Protein AF-A0A7M2X1B2-F1 (afdb_monomer_lite)

Organism: NCBI:txid2807512

Secondary structure (DSSP, 8-state):
---------------------------PPPPTTSPPPPPPPHHHHHHHHHHHHHHHHHHHHHHHHHHTS-HHHHHHHHHHHHHHHHHHHHHHT-S---HHHHHHHHHHHHHHHHHHHS-TTS--HHHHHHHHHHHHHHHHHHHHHH-TT-HHHHHHHHHHHHHHTTGGG--THHHHHHHHHHHHHHHHHHHHHHHHHHHHHHHHHTT-----------------------S----------PPPPPPPPPPPPPPP-PPPPPPPPPPPPPPPPPPPPPPPPPPPPP-PPPPP-

pLDDT: mean 81.83, std 17.58, range [42.19, 98.62]

Foldseek 3Di:
DDDDDDPDDDDDDPDDPPPPPPDPDPPDPPDPPPPDPDADDLVRLLVLLVVLLVLLVVLLVLLVVLLPDDPVCNLVSLLVNLVSLLVNLVSLCGPDHDPLLVVLSVLSVVLSVCSVPPDPPDDSLVSLLSNLVSLLSNLVVSCLPPVPPDPQLVVLSVQLVVLSVCSVVDDDPVNSNSSSSNSNSSSSNSNVSSVVSNVQSVCVVVVNDRPPPPSVPPVPVPPPDPPPPPPPDPPPPPPPDPPPDPDPDPDPDPDPDDDDDDDDDDPPDDDDDDDDDDDDDDDDDDDDDDDDD

Structure (mmCIF, N/CA/C/O backbone):
data_AF-A0A7M2X1B2-F1
#
_entry.id   AF-A0A7M2X1B2-F1
#
loop_
_atom_site.group_PDB
_atom_site.id
_atom_site.type_symbol
_atom_site.label_atom_id
_atom_site.label_alt_id
_atom_site.label_comp_id
_atom_site.label_asym_id
_atom_site.label_entity_id
_atom_site.label_seq_id
_atom_site.pdbx_PDB_ins_code
_atom_site.Cartn_x
_atom_site.Cartn_y
_atom_site.Cartn_z
_atom_site.occupancy
_atom_site.B_iso_or_equiv
_atom_site.auth_seq_id
_atom_site.auth_comp_id
_atom_site.auth_asym_id
_atom_site.auth_atom_id
_atom_site.pdbx_PDB_model_num
ATOM 1 N N . MET A 1 1 ? -54.869 6.471 2.195 1.00 42.69 1 MET A N 1
ATOM 2 C CA . MET A 1 1 ? -55.218 5.079 1.826 1.00 42.69 1 MET A CA 1
ATOM 3 C C . MET A 1 1 ? -54.113 4.488 0.958 1.00 42.69 1 MET A C 1
ATOM 5 O O . MET A 1 1 ? -53.841 5.063 -0.084 1.00 42.69 1 MET A O 1
ATOM 9 N N . LYS A 1 2 ? -53.527 3.372 1.424 1.00 42.19 2 LYS A N 1
ATOM 10 C CA . LYS A 1 2 ? -52.640 2.366 0.781 1.00 42.19 2 LYS A CA 1
ATOM 11 C C . LYS A 1 2 ? -51.413 2.094 1.659 1.00 42.19 2 LYS A C 1
ATOM 13 O O . LYS A 1 2 ? -50.336 2.637 1.452 1.00 42.19 2 LYS A O 1
ATOM 18 N N . ARG A 1 3 ? -51.630 1.260 2.682 1.00 45.16 3 ARG A N 1
ATOM 19 C CA . ARG A 1 3 ? -50.566 0.596 3.443 1.00 45.16 3 ARG A CA 1
ATOM 20 C C . ARG A 1 3 ? -49.989 -0.501 2.545 1.00 45.16 3 ARG A C 1
ATOM 22 O O . ARG A 1 3 ? -50.748 -1.361 2.108 1.00 45.16 3 ARG A O 1
ATOM 29 N N . LEU A 1 4 ? -48.692 -0.448 2.241 1.00 50.00 4 LEU A N 1
ATOM 30 C CA . LEU A 1 4 ? -47.983 -1.574 1.636 1.00 50.00 4 LEU A CA 1
ATOM 31 C C . LEU A 1 4 ? -47.389 -2.434 2.755 1.00 50.00 4 LEU A C 1
ATOM 33 O O . LEU A 1 4 ? -46.428 -2.051 3.418 1.00 50.00 4 LEU A O 1
ATOM 37 N N . ASP A 1 5 ? -48.009 -3.592 2.940 1.00 54.34 5 ASP A N 1
ATOM 38 C CA . ASP A 1 5 ? -47.555 -4.720 3.746 1.00 54.34 5 ASP A CA 1
ATOM 39 C C . ASP A 1 5 ? -46.231 -5.259 3.167 1.00 54.34 5 ASP A C 1
ATOM 41 O O . ASP A 1 5 ? -46.204 -5.801 2.060 1.00 54.34 5 ASP A O 1
ATOM 45 N N . ARG A 1 6 ? -45.111 -5.116 3.888 1.00 50.44 6 ARG A N 1
ATOM 46 C CA . ARG A 1 6 ? -43.857 -5.828 3.581 1.00 50.44 6 ARG A CA 1
ATOM 47 C C . ARG A 1 6 ? -43.684 -6.982 4.560 1.00 50.44 6 ARG A C 1
ATOM 49 O O . ARG A 1 6 ? -42.974 -6.884 5.555 1.00 50.44 6 ARG A O 1
ATOM 56 N N . LYS A 1 7 ? -44.320 -8.105 4.231 1.00 50.97 7 LYS A N 1
ATOM 57 C CA . LYS A 1 7 ? -43.958 -9.425 4.753 1.00 50.97 7 LYS A CA 1
ATOM 58 C C . LYS A 1 7 ? -42.667 -9.865 4.065 1.00 50.97 7 LYS A C 1
ATOM 60 O O . LYS A 1 7 ? -42.715 -10.396 2.960 1.00 50.97 7 LYS A O 1
ATOM 65 N N . PHE A 1 8 ? -41.517 -9.620 4.691 1.00 44.84 8 PHE A N 1
ATOM 66 C CA . PHE A 1 8 ? -40.273 -10.257 4.265 1.00 44.84 8 PHE A CA 1
ATOM 67 C C . PHE A 1 8 ? -40.074 -11.566 5.024 1.00 44.84 8 PHE A C 1
ATOM 69 O O . PHE A 1 8 ? -39.951 -11.620 6.247 1.00 44.84 8 PHE A O 1
ATOM 76 N N . VAL A 1 9 ? -40.130 -12.618 4.220 1.00 47.38 9 VAL A N 1
ATOM 77 C CA . VAL A 1 9 ? -39.974 -14.032 4.520 1.00 47.38 9 VAL A CA 1
ATOM 78 C C . VAL A 1 9 ? -38.628 -14.283 5.199 1.00 47.38 9 VAL A C 1
ATOM 80 O O . VAL A 1 9 ? -37.576 -13.917 4.680 1.00 47.38 9 VAL A O 1
ATOM 83 N N . ARG A 1 10 ? -38.672 -14.939 6.363 1.00 45.56 10 ARG A N 1
ATOM 84 C CA . ARG A 1 10 ? -37.509 -15.549 7.014 1.00 45.56 10 ARG A CA 1
ATOM 85 C C . ARG A 1 10 ? -37.084 -16.762 6.186 1.00 45.56 10 ARG A C 1
ATOM 87 O O . ARG A 1 10 ? -37.677 -17.829 6.318 1.00 45.56 10 ARG A O 1
ATOM 94 N N . LEU A 1 11 ? -36.095 -16.585 5.313 1.00 45.72 11 LEU A N 1
ATOM 95 C CA . LEU A 1 11 ? -35.437 -17.688 4.619 1.00 45.72 11 LEU A CA 1
ATOM 96 C C . LEU A 1 11 ? -34.233 -18.133 5.457 1.00 45.72 11 LEU A C 1
ATOM 98 O O . LEU A 1 11 ? -33.188 -17.486 5.476 1.00 45.72 11 LEU A O 1
ATOM 102 N N . SER A 1 12 ? -34.425 -19.215 6.203 1.00 46.16 12 SER A N 1
ATOM 103 C CA . SER A 1 12 ? -33.388 -19.905 6.966 1.00 46.16 12 SER A CA 1
ATOM 104 C C . SER A 1 12 ? -32.387 -20.549 6.003 1.00 46.16 12 SER A C 1
ATOM 106 O O . SER A 1 12 ? -32.678 -21.588 5.414 1.00 46.16 12 SER A O 1
ATOM 108 N N . LEU A 1 13 ? -31.214 -19.936 5.828 1.00 46.62 13 LEU A N 1
ATOM 109 C CA . LEU A 1 13 ? -30.109 -20.514 5.064 1.00 46.62 13 LEU A CA 1
ATOM 110 C C . LEU A 1 13 ? -29.208 -21.315 6.016 1.00 46.62 13 LEU A C 1
ATOM 112 O O . LEU A 1 13 ? -28.408 -20.753 6.762 1.00 46.62 13 LEU A O 1
ATOM 116 N N . ALA A 1 14 ? -29.362 -22.637 5.999 1.00 45.25 14 ALA A N 1
ATOM 117 C CA . ALA A 1 14 ? -28.412 -23.563 6.598 1.00 45.25 14 ALA A CA 1
ATOM 118 C C . ALA A 1 14 ? -27.128 -23.561 5.752 1.00 45.25 14 ALA A C 1
ATOM 120 O O . ALA A 1 14 ? -27.065 -24.194 4.699 1.00 45.25 14 ALA A O 1
ATOM 121 N N . VAL A 1 15 ? -26.113 -22.811 6.185 1.00 52.97 15 VAL A N 1
ATOM 122 C CA . VAL A 1 15 ? -24.778 -22.850 5.578 1.00 52.97 15 VAL A CA 1
ATOM 123 C C . VAL A 1 15 ? -24.039 -24.055 6.150 1.00 52.97 15 VAL A C 1
ATOM 125 O O . VAL A 1 15 ? -23.656 -24.076 7.319 1.00 52.97 15 VAL A O 1
ATOM 128 N N . GLY A 1 16 ? -23.893 -25.081 5.313 1.00 43.38 16 GLY A N 1
ATOM 129 C CA . GLY A 1 16 ? -23.094 -26.266 5.590 1.00 43.38 16 GLY A CA 1
ATOM 130 C C . GLY A 1 16 ? -21.627 -25.898 5.791 1.00 43.38 16 GLY A C 1
ATOM 131 O O . GLY A 1 16 ? -20.978 -25.345 4.906 1.00 43.38 16 GLY A O 1
ATOM 132 N N . LEU A 1 17 ? -21.119 -26.226 6.975 1.00 45.06 17 LEU A N 1
ATOM 133 C CA . LEU A 1 17 ? -19.728 -26.082 7.379 1.00 45.06 17 LEU A CA 1
ATOM 134 C C . LEU A 1 17 ? -18.888 -27.184 6.701 1.00 45.06 17 LEU A C 1
ATOM 136 O O . LEU A 1 17 ? -18.559 -28.200 7.310 1.00 45.06 17 LEU A O 1
ATOM 140 N N . ALA A 1 18 ? -18.579 -27.024 5.414 1.00 44.12 18 ALA A N 1
ATOM 141 C CA . ALA A 1 18 ? -17.599 -27.868 4.736 1.00 44.12 18 ALA A CA 1
ATOM 142 C C . ALA A 1 18 ? -16.192 -27.396 5.133 1.00 44.12 18 ALA A C 1
ATOM 144 O O . ALA A 1 18 ? -15.643 -26.457 4.559 1.00 44.12 18 ALA A O 1
ATOM 145 N N . ALA A 1 19 ? -15.632 -28.028 6.164 1.00 45.12 19 ALA A N 1
ATOM 146 C CA . ALA A 1 19 ? -14.248 -27.844 6.573 1.00 45.12 19 ALA A CA 1
ATOM 147 C C . ALA A 1 19 ? -13.308 -28.313 5.448 1.00 45.12 19 ALA A C 1
ATOM 149 O O . ALA A 1 19 ? -13.032 -29.503 5.303 1.00 45.12 19 ALA A O 1
ATOM 150 N N . LEU A 1 20 ? -12.810 -27.368 4.647 1.00 48.47 20 LEU A N 1
ATOM 151 C CA . LEU A 1 20 ? -11.659 -27.573 3.773 1.00 48.47 20 LEU A CA 1
ATOM 152 C C . LEU A 1 20 ? -10.412 -27.714 4.650 1.00 48.47 20 LEU A C 1
ATOM 154 O O . LEU A 1 20 ? -9.692 -26.753 4.913 1.00 48.47 20 LEU A O 1
ATOM 158 N N . ILE A 1 21 ? -10.161 -28.939 5.109 1.00 46.50 21 ILE A N 1
ATOM 159 C CA . ILE A 1 21 ? -8.858 -29.369 5.616 1.00 46.50 21 ILE A CA 1
ATOM 160 C C . ILE A 1 21 ? -7.941 -29.516 4.392 1.00 46.50 21 ILE A C 1
ATOM 162 O O . ILE A 1 21 ? -7.615 -30.617 3.955 1.00 46.50 21 ILE A O 1
ATOM 166 N N . SER A 1 22 ? -7.552 -28.392 3.790 1.00 45.72 22 SER A N 1
ATOM 167 C CA . SER A 1 22 ? -6.437 -28.347 2.845 1.00 45.72 22 SER A CA 1
ATOM 168 C C . SER A 1 22 ? -5.157 -28.432 3.664 1.00 45.72 22 SER A C 1
ATOM 170 O O . SER A 1 22 ? -4.562 -27.424 4.037 1.00 45.72 22 SER A O 1
ATOM 172 N N . GLY A 1 23 ? -4.789 -29.662 4.024 1.00 46.00 23 GLY A N 1
ATOM 173 C CA . GLY A 1 23 ? -3.524 -29.954 4.675 1.00 46.00 23 GLY A CA 1
ATOM 174 C C . GLY A 1 23 ? -2.365 -29.453 3.818 1.00 46.00 23 GLY A C 1
ATOM 175 O O . GLY A 1 23 ? -2.272 -29.786 2.636 1.00 46.00 23 GLY A O 1
ATOM 176 N N . CYS A 1 24 ? -1.474 -28.671 4.428 1.00 53.72 24 CYS A N 1
ATOM 177 C CA . CYS A 1 24 ? -0.126 -28.434 3.925 1.00 53.72 24 CYS A CA 1
ATOM 178 C C . CYS A 1 24 ? 0.603 -29.782 3.834 1.00 53.72 24 CYS A C 1
ATOM 180 O O . CYS A 1 24 ? 1.265 -30.209 4.778 1.00 53.72 24 CYS A O 1
ATOM 182 N N . GLY A 1 25 ? 0.444 -30.482 2.712 1.00 56.31 25 GLY A N 1
ATOM 183 C CA . GLY A 1 25 ? 1.341 -31.565 2.342 1.00 56.31 25 GLY A CA 1
ATOM 184 C C . GLY A 1 25 ? 2.739 -30.999 2.069 1.00 56.31 25 GLY A C 1
ATOM 185 O O . GLY A 1 25 ? 2.851 -29.845 1.646 1.00 56.31 25 GLY A O 1
ATOM 186 N N . PRO A 1 26 ? 3.809 -31.773 2.309 1.00 62.31 26 PRO A N 1
ATOM 187 C CA . PRO A 1 26 ? 5.164 -31.353 1.978 1.00 62.31 26 PRO A CA 1
ATOM 188 C C . PRO A 1 26 ? 5.224 -30.999 0.490 1.00 62.31 26 PRO A C 1
ATOM 190 O O . PRO A 1 26 ? 4.953 -31.843 -0.366 1.00 62.31 26 PRO A O 1
ATOM 193 N N . SER A 1 27 ? 5.533 -29.736 0.190 1.00 67.81 27 SER A N 1
ATOM 194 C CA . SER A 1 27 ? 5.693 -29.246 -1.175 1.00 67.81 27 SER A CA 1
ATOM 195 C C . SER A 1 27 ? 6.689 -30.147 -1.895 1.00 67.81 27 SER A C 1
ATOM 197 O O . SER A 1 27 ? 7.855 -30.220 -1.504 1.00 67.81 27 SER A O 1
ATOM 199 N N . LYS A 1 28 ? 6.224 -30.870 -2.921 1.00 75.50 28 LYS A N 1
ATOM 200 C CA . LYS A 1 28 ? 7.096 -31.675 -3.776 1.00 75.50 28 LYS A CA 1
ATOM 201 C C . LYS A 1 28 ? 8.212 -30.745 -4.274 1.00 75.50 28 LYS A C 1
ATOM 203 O O . LYS A 1 28 ? 7.876 -29.681 -4.801 1.00 75.50 28 LYS A O 1
ATOM 208 N N . PRO A 1 29 ? 9.499 -31.079 -4.058 1.00 72.81 29 PRO A N 1
ATOM 209 C CA . PRO A 1 29 ? 10.594 -30.233 -4.508 1.00 72.81 29 PRO A CA 1
ATOM 210 C C . PRO A 1 29 ? 10.406 -29.963 -5.999 1.00 72.81 29 PRO A C 1
ATOM 212 O O . PRO A 1 29 ? 10.105 -30.888 -6.759 1.00 72.81 29 PRO A O 1
ATOM 215 N N . ALA A 1 30 ? 10.481 -28.685 -6.376 1.00 72.38 30 ALA A N 1
ATOM 216 C CA . ALA A 1 30 ? 10.316 -28.262 -7.757 1.00 72.38 30 ALA A CA 1
ATOM 217 C C . ALA A 1 30 ? 11.270 -29.071 -8.644 1.00 72.38 30 ALA A C 1
ATOM 219 O O . ALA A 1 30 ? 12.428 -29.274 -8.275 1.00 72.38 30 ALA A O 1
ATOM 220 N N . ASP A 1 31 ? 10.759 -29.570 -9.772 1.00 81.31 31 ASP A N 1
ATOM 221 C CA . ASP A 1 31 ? 11.561 -30.326 -10.727 1.00 81.31 31 ASP A CA 1
ATOM 222 C C . ASP A 1 31 ? 12.751 -29.449 -11.156 1.00 81.31 31 ASP A C 1
ATOM 224 O O . ASP A 1 31 ? 12.524 -28.356 -11.683 1.00 81.31 31 ASP A O 1
ATOM 228 N N . PRO A 1 32 ? 14.007 -29.870 -10.919 1.00 77.94 32 PRO A N 1
ATOM 229 C CA . PRO A 1 32 ? 15.180 -29.084 -11.294 1.00 77.94 32 PRO A CA 1
ATOM 230 C C . PRO A 1 32 ? 15.293 -28.877 -12.813 1.00 77.94 32 PRO A C 1
ATOM 232 O O . PRO A 1 32 ? 16.058 -28.019 -13.245 1.00 77.94 32 PRO A O 1
ATOM 235 N N . ASN A 1 33 ? 14.526 -29.625 -13.615 1.00 79.88 33 ASN A N 1
ATOM 236 C CA . ASN A 1 33 ? 14.418 -29.466 -15.063 1.00 79.88 33 ASN A CA 1
ATOM 237 C C . ASN A 1 33 ? 13.143 -28.740 -15.513 1.00 79.88 33 ASN A C 1
ATOM 239 O O . ASN A 1 33 ? 12.888 -28.663 -16.717 1.00 79.88 33 ASN A O 1
ATOM 243 N N . ALA A 1 34 ? 12.336 -28.194 -14.597 1.00 79.81 34 ALA A N 1
ATOM 244 C CA . ALA A 1 34 ? 11.305 -27.243 -14.989 1.00 79.81 34 ALA A CA 1
ATOM 245 C C . ALA A 1 34 ? 12.016 -26.027 -15.600 1.00 79.81 34 ALA A C 1
ATOM 247 O O . ALA A 1 34 ? 12.622 -25.230 -14.885 1.00 79.81 34 ALA A O 1
ATOM 248 N N . GLY A 1 35 ? 12.010 -25.938 -16.934 1.00 76.19 35 GLY A N 1
ATOM 249 C CA . GLY A 1 35 ? 12.641 -24.842 -17.662 1.00 76.19 35 GLY A CA 1
ATOM 250 C C . GLY A 1 35 ? 12.215 -23.494 -17.085 1.00 76.19 35 GLY A C 1
ATOM 251 O O . GLY A 1 35 ? 11.079 -23.342 -16.627 1.00 76.19 35 GLY A O 1
ATOM 252 N N . LEU A 1 36 ? 13.139 -22.527 -17.080 1.00 76.94 36 LEU A N 1
ATOM 253 C CA . LEU A 1 36 ? 12.842 -21.175 -16.613 1.00 76.94 36 LEU A CA 1
ATOM 254 C C . LEU A 1 36 ? 11.572 -20.675 -17.320 1.00 76.94 36 LEU A C 1
ATOM 256 O O . LEU A 1 36 ? 11.463 -20.843 -18.540 1.00 76.94 36 LEU A O 1
ATOM 260 N N . PRO A 1 37 ? 10.604 -20.096 -16.585 1.00 77.75 37 PRO A N 1
ATOM 261 C CA . PRO A 1 37 ? 9.407 -19.558 -17.209 1.00 77.75 37 PRO A CA 1
ATOM 262 C C . PRO A 1 37 ? 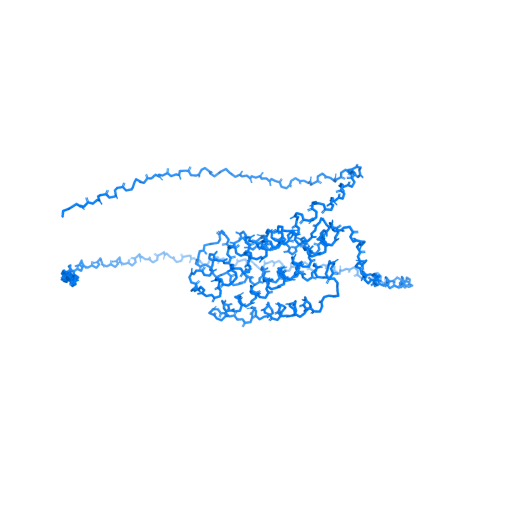9.821 -18.550 -18.292 1.00 77.75 37 PRO A C 1
ATOM 264 O O . PRO A 1 37 ? 10.775 -17.794 -18.072 1.00 77.75 37 PRO A O 1
ATOM 267 N N . PRO A 1 38 ? 9.148 -18.544 -19.458 1.00 81.94 38 PRO A N 1
ATOM 268 C CA . PRO A 1 38 ? 9.469 -17.599 -20.517 1.00 81.94 38 PRO A CA 1
ATOM 269 C C . PRO A 1 38 ? 9.400 -16.173 -19.966 1.00 81.94 38 PRO A C 1
ATOM 271 O O . PRO A 1 38 ? 8.503 -15.837 -19.187 1.00 81.94 38 PRO A O 1
ATOM 274 N N . LEU A 1 39 ? 10.375 -15.345 -20.344 1.00 83.06 39 LEU A N 1
ATOM 275 C CA . LEU A 1 39 ? 10.368 -13.934 -19.978 1.00 83.06 39 LEU A CA 1
ATOM 276 C C . LEU A 1 39 ? 9.142 -13.261 -20.611 1.00 83.06 39 LEU A C 1
ATOM 278 O O . LEU A 1 39 ? 8.826 -13.561 -21.765 1.00 83.06 39 LEU A O 1
ATOM 282 N N . PRO A 1 40 ? 8.454 -12.363 -19.884 1.00 85.56 40 PRO A N 1
ATOM 283 C CA . PRO A 1 40 ? 7.312 -11.661 -20.441 1.00 85.56 40 PRO A CA 1
ATOM 284 C C . PRO A 1 40 ? 7.731 -10.812 -21.638 1.00 85.56 40 PRO A C 1
ATOM 286 O O . PRO A 1 40 ? 8.794 -10.186 -21.656 1.00 85.56 40 PRO A O 1
ATOM 289 N N . THR A 1 41 ? 6.861 -10.784 -22.635 1.00 88.06 41 THR A N 1
ATOM 290 C CA . THR A 1 41 ? 6.997 -9.951 -23.827 1.00 88.06 41 THR A CA 1
ATOM 291 C C . THR A 1 41 ? 6.815 -8.468 -23.486 1.00 88.06 41 THR A C 1
ATOM 293 O O . THR A 1 41 ? 6.193 -8.115 -22.481 1.00 88.06 41 THR A O 1
ATOM 296 N N . GLY A 1 42 ? 7.316 -7.573 -24.346 1.00 85.31 42 GLY A N 1
ATOM 297 C CA . GLY A 1 42 ? 7.116 -6.124 -24.185 1.00 85.31 42 GLY A CA 1
ATOM 298 C C . GLY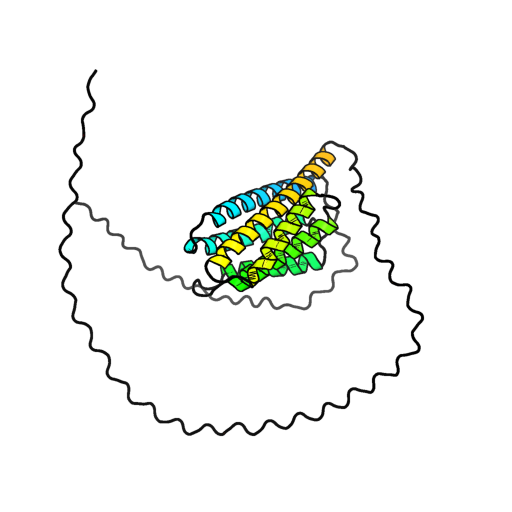 A 1 42 ? 5.635 -5.738 -24.076 1.00 85.31 42 GLY A C 1
ATOM 299 O O . GLY A 1 42 ? 5.261 -4.986 -23.180 1.00 85.31 42 GLY A O 1
ATOM 300 N N . ALA A 1 43 ? 4.774 -6.358 -24.891 1.00 88.06 43 ALA A N 1
ATOM 301 C CA . ALA A 1 43 ? 3.328 -6.136 -24.863 1.00 88.06 43 ALA A CA 1
ATOM 302 C C . ALA A 1 43 ? 2.684 -6.528 -23.517 1.00 88.06 43 ALA A C 1
ATOM 304 O O . ALA A 1 43 ? 1.838 -5.800 -22.992 1.00 88.06 43 ALA A O 1
ATOM 305 N N . GLU A 1 44 ? 3.102 -7.651 -22.923 1.00 89.00 44 GLU A N 1
ATOM 306 C CA . GLU A 1 44 ? 2.626 -8.074 -21.599 1.00 8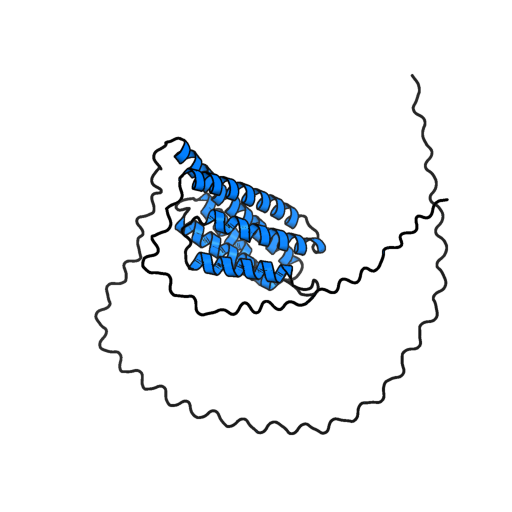9.00 44 GLU A CA 1
ATOM 307 C C . GLU A 1 44 ? 3.085 -7.109 -20.502 1.00 89.00 44 GLU A C 1
ATOM 309 O O . GLU A 1 44 ? 2.315 -6.786 -19.593 1.00 89.00 44 GLU A O 1
ATOM 314 N N . MET A 1 45 ? 4.318 -6.602 -20.595 1.00 89.38 45 MET A N 1
ATOM 315 C CA . MET A 1 45 ? 4.812 -5.575 -19.678 1.00 89.38 45 MET A CA 1
ATOM 316 C C . MET A 1 45 ? 4.023 -4.268 -19.824 1.00 89.38 45 MET A C 1
ATOM 318 O O . MET A 1 45 ? 3.608 -3.697 -18.811 1.00 89.38 45 MET A O 1
ATOM 322 N N . GLY A 1 46 ? 3.745 -3.826 -21.054 1.00 91.19 46 GLY A N 1
ATOM 323 C CA . GLY A 1 46 ? 2.934 -2.642 -21.349 1.00 91.19 46 GLY A CA 1
ATOM 324 C C . GLY A 1 46 ? 1.524 -2.733 -20.765 1.00 91.19 46 GLY A C 1
ATOM 325 O O . GLY A 1 46 ? 1.112 -1.857 -20.000 1.00 91.19 46 GLY A O 1
ATOM 326 N N . SER A 1 47 ? 0.817 -3.837 -21.030 1.00 93.81 47 SER A N 1
ATOM 327 C CA . SER A 1 47 ? -0.512 -4.112 -20.459 1.00 93.81 47 SER A CA 1
ATOM 328 C C . SER A 1 47 ? -0.486 -4.083 -18.929 1.00 93.81 47 SER A C 1
ATOM 330 O O . SER A 1 47 ? -1.304 -3.408 -18.299 1.00 93.81 47 SER A O 1
ATOM 332 N N . ARG A 1 48 ? 0.510 -4.731 -18.319 1.00 93.50 48 ARG A N 1
ATOM 333 C CA . ARG A 1 48 ? 0.681 -4.747 -16.867 1.00 93.50 48 ARG A CA 1
ATOM 334 C C . ARG A 1 48 ? 0.901 -3.356 -16.279 1.00 93.50 48 ARG A C 1
ATOM 336 O O . ARG A 1 48 ? 0.316 -3.052 -15.242 1.00 93.50 48 ARG A O 1
ATOM 343 N N . ALA A 1 49 ? 1.735 -2.525 -16.900 1.00 94.94 49 ALA A N 1
ATOM 344 C CA . ALA A 1 49 ? 1.983 -1.167 -16.421 1.00 94.94 49 ALA A CA 1
ATOM 345 C C . ALA A 1 49 ? 0.740 -0.276 -16.554 1.00 94.94 49 ALA A C 1
ATOM 347 O O . ALA A 1 49 ? 0.432 0.482 -15.635 1.00 94.94 49 ALA A O 1
ATOM 348 N N . GLY A 1 50 ? -0.017 -0.415 -17.647 1.00 96.44 50 GLY A N 1
ATOM 349 C CA . GLY A 1 50 ? -1.318 0.239 -17.811 1.00 96.44 50 GLY A CA 1
ATOM 350 C C . GLY A 1 50 ? -2.309 -0.149 -16.713 1.00 96.44 50 GLY A C 1
ATOM 351 O O . GLY A 1 50 ? -2.934 0.720 -16.104 1.00 96.44 50 GLY A O 1
ATOM 352 N N . GLU A 1 51 ? -2.405 -1.441 -16.399 1.00 96.88 51 GLU A N 1
ATOM 353 C CA . GLU A 1 51 ? -3.257 -1.933 -15.314 1.00 96.88 51 GLU A CA 1
ATOM 354 C C . GLU A 1 51 ? -2.785 -1.463 -13.934 1.00 96.88 51 GLU A C 1
ATOM 356 O O . GLU A 1 51 ? -3.604 -1.015 -13.134 1.00 96.88 51 GLU A O 1
ATOM 361 N N . ALA A 1 52 ? -1.477 -1.496 -13.659 1.00 96.81 52 ALA A N 1
ATOM 362 C CA . ALA A 1 52 ? -0.916 -0.976 -12.413 1.00 96.81 52 ALA A CA 1
ATOM 363 C C . ALA A 1 52 ? -1.246 0.512 -12.228 1.00 96.81 52 ALA A C 1
ATOM 365 O O . ALA A 1 52 ? -1.640 0.925 -11.140 1.00 96.81 52 ALA A O 1
ATOM 366 N N . ARG A 1 53 ? -1.139 1.311 -13.298 1.00 97.81 53 ARG A N 1
ATOM 367 C CA . ARG A 1 53 ? -1.482 2.739 -13.290 1.00 97.81 53 ARG A CA 1
ATOM 368 C C . ARG A 1 53 ? -2.963 2.965 -13.031 1.00 97.81 53 ARG A C 1
ATOM 370 O O . ARG A 1 53 ? -3.304 3.822 -12.222 1.00 97.81 53 ARG A O 1
ATOM 377 N N . LYS A 1 54 ? -3.836 2.197 -13.684 1.00 98.06 54 LYS A N 1
ATOM 378 C CA . LYS A 1 54 ? -5.281 2.259 -13.443 1.00 98.06 54 LYS A CA 1
ATOM 379 C C . LYS A 1 54 ? -5.606 1.968 -11.973 1.00 98.06 54 LYS A C 1
ATOM 381 O O . LYS A 1 54 ? -6.269 2.779 -11.337 1.00 98.06 54 LYS A O 1
ATOM 386 N N . LEU A 1 55 ? -5.091 0.865 -11.428 1.00 97.94 55 LEU A N 1
ATOM 387 C CA . LEU A 1 55 ? -5.317 0.474 -10.032 1.00 97.94 55 LEU A CA 1
ATOM 388 C C . LEU A 1 55 ? -4.749 1.497 -9.038 1.00 97.94 55 LEU A C 1
ATOM 390 O O . LEU A 1 55 ? -5.375 1.767 -8.019 1.00 97.94 55 LEU A O 1
ATOM 394 N N . ALA A 1 56 ? -3.592 2.099 -9.332 1.00 98.06 56 ALA A N 1
ATOM 395 C CA . ALA A 1 56 ? -3.017 3.150 -8.494 1.00 98.06 56 ALA A CA 1
ATOM 396 C C . ALA A 1 56 ? -3.908 4.405 -8.438 1.00 98.06 56 ALA A C 1
ATOM 398 O O . ALA A 1 56 ? -4.116 4.949 -7.358 1.00 98.06 56 ALA A O 1
ATOM 399 N N . LEU A 1 57 ? -4.493 4.819 -9.569 1.00 98.25 57 LEU A N 1
ATOM 400 C CA . LEU A 1 57 ? -5.442 5.940 -9.615 1.00 98.25 57 LEU A CA 1
ATOM 401 C C . LEU A 1 57 ? -6.757 5.620 -8.887 1.00 98.25 57 LEU A C 1
ATOM 403 O O . LEU A 1 57 ? -7.303 6.474 -8.194 1.00 98.25 57 LEU A O 1
ATOM 407 N N . GLU A 1 58 ? -7.263 4.390 -9.010 1.00 97.88 58 GLU A N 1
ATOM 408 C CA . GLU A 1 58 ? -8.439 3.933 -8.254 1.00 97.88 58 GLU A CA 1
ATOM 409 C C . GLU A 1 58 ? -8.171 3.911 -6.742 1.00 97.88 58 GLU A C 1
ATOM 411 O O . GLU A 1 58 ? -9.037 4.293 -5.952 1.00 97.88 58 GLU A O 1
ATOM 416 N N . PHE A 1 59 ? -6.964 3.507 -6.339 1.00 98.19 59 PHE A N 1
ATOM 417 C CA . PHE A 1 59 ? -6.518 3.569 -4.950 1.00 98.19 59 PHE A CA 1
ATOM 418 C C . PHE A 1 59 ? -6.398 5.016 -4.455 1.00 98.19 59 PHE A C 1
ATOM 420 O O . PHE A 1 59 ? -6.832 5.324 -3.350 1.00 98.19 59 PHE A O 1
ATOM 427 N N . GLU A 1 60 ? -5.848 5.922 -5.265 1.00 98.06 60 GLU A N 1
ATOM 428 C CA . GLU A 1 60 ? -5.748 7.351 -4.944 1.00 98.06 60 GLU A CA 1
ATOM 429 C C . GLU A 1 60 ? -7.123 7.996 -4.741 1.00 98.06 60 GLU A C 1
ATOM 431 O O . GLU A 1 60 ? -7.323 8.736 -3.776 1.00 98.06 60 GLU A O 1
ATOM 436 N N . LEU A 1 61 ? -8.097 7.658 -5.588 1.00 97.75 61 LEU A N 1
ATOM 437 C CA . LEU A 1 61 ? -9.474 8.117 -5.429 1.00 97.75 61 LEU A CA 1
ATOM 438 C C . LEU A 1 61 ? -10.094 7.597 -4.121 1.00 97.75 61 LEU A C 1
ATOM 440 O O . LEU A 1 61 ? -10.631 8.385 -3.344 1.00 97.75 61 LEU A O 1
ATOM 444 N N . ALA A 1 62 ? -9.951 6.301 -3.828 1.00 97.12 62 ALA A N 1
ATOM 445 C CA . ALA A 1 62 ? -10.429 5.711 -2.576 1.00 97.12 62 ALA A CA 1
ATOM 446 C C . ALA A 1 62 ? -9.727 6.299 -1.333 1.00 97.12 62 ALA A C 1
ATOM 448 O O . ALA A 1 62 ? -10.353 6.466 -0.284 1.00 97.12 62 ALA A O 1
ATOM 449 N N . ALA A 1 63 ? -8.444 6.656 -1.442 1.00 97.50 63 ALA A N 1
ATOM 450 C CA . ALA A 1 63 ? -7.693 7.330 -0.386 1.00 97.50 63 ALA A CA 1
ATOM 451 C C . ALA A 1 63 ? -8.266 8.726 -0.092 1.00 97.50 63 ALA A C 1
ATOM 453 O O . ALA A 1 63 ? -8.460 9.083 1.072 1.00 97.50 63 ALA A O 1
ATOM 454 N N . GLY A 1 64 ? -8.616 9.487 -1.134 1.00 97.62 64 GLY A N 1
ATOM 455 C CA . GLY A 1 64 ? -9.288 10.782 -0.989 1.00 97.62 64 GLY A CA 1
ATOM 456 C C . GLY A 1 64 ? -10.671 10.669 -0.336 1.00 97.62 64 GLY A C 1
ATOM 457 O O . GLY A 1 64 ? -11.063 11.524 0.462 1.00 97.62 64 GLY A O 1
ATOM 458 N N . GLU A 1 65 ? -11.408 9.590 -0.611 1.00 96.75 65 GLU A N 1
ATOM 459 C CA . GLU A 1 65 ? -12.682 9.315 0.062 1.00 96.75 65 GLU A CA 1
ATOM 460 C C . GLU A 1 65 ? -12.510 8.983 1.549 1.00 96.75 65 GLU A C 1
ATOM 462 O O . GLU A 1 65 ? -13.369 9.357 2.350 1.00 96.75 65 GLU A O 1
ATOM 467 N N . LEU A 1 66 ? -11.427 8.295 1.933 1.00 96.50 66 LEU A N 1
ATOM 468 C CA . LEU A 1 66 ? -11.133 7.964 3.332 1.00 96.50 66 LEU A CA 1
ATOM 469 C C . LEU A 1 66 ? -10.914 9.226 4.174 1.00 96.50 66 LEU A C 1
ATOM 471 O O . LEU A 1 66 ? -11.466 9.337 5.268 1.00 96.50 66 LEU A O 1
ATOM 475 N N . GLN A 1 67 ? -10.165 10.196 3.642 1.00 95.12 67 GLN A N 1
ATOM 476 C CA . GLN A 1 67 ? -9.829 11.439 4.346 1.00 95.12 67 GLN A CA 1
ATOM 477 C C . GLN A 1 67 ? -11.069 12.261 4.727 1.00 95.12 67 GLN A C 1
ATOM 479 O O . GLN A 1 67 ? -11.096 12.917 5.766 1.00 95.12 67 GLN A O 1
ATOM 484 N N . ASN A 1 68 ? -12.108 12.210 3.893 1.00 93.38 68 ASN A N 1
ATOM 485 C CA . ASN A 1 68 ? -13.345 12.964 4.090 1.00 93.38 68 ASN A CA 1
ATOM 486 C C . ASN A 1 68 ? -14.443 12.148 4.787 1.00 93.38 68 ASN A C 1
ATOM 488 O O . ASN A 1 68 ? -15.536 12.659 5.047 1.00 93.38 68 ASN A O 1
ATOM 492 N N . ALA A 1 69 ? -14.196 10.868 5.062 1.00 95.31 69 ALA A N 1
ATOM 493 C CA . ALA A 1 69 ? -15.207 9.991 5.615 1.00 95.31 69 ALA A CA 1
ATOM 494 C C . ALA A 1 69 ? -15.341 10.130 7.135 1.00 95.31 69 ALA A C 1
ATOM 496 O O . ALA A 1 69 ? -14.344 10.249 7.853 1.00 95.31 69 ALA A O 1
ATOM 497 N N . PRO A 1 70 ? -16.572 10.021 7.668 1.00 95.06 70 PRO A N 1
ATOM 498 C CA . PRO A 1 70 ? -16.762 9.890 9.105 1.00 95.06 70 PRO A CA 1
ATOM 499 C C . PRO A 1 70 ? -16.131 8.583 9.610 1.00 95.06 70 PRO A C 1
ATOM 501 O O . PRO A 1 70 ? -16.123 7.581 8.893 1.00 95.06 70 PRO A O 1
ATOM 504 N N . LEU A 1 71 ? -15.695 8.556 10.876 1.00 90.69 71 LEU A N 1
ATOM 505 C CA . LEU A 1 71 ? -15.050 7.392 11.517 1.00 90.69 71 LEU A CA 1
ATOM 506 C C . LEU A 1 71 ? -15.833 6.077 11.335 1.00 90.69 71 LEU A C 1
ATOM 508 O O . LEU A 1 71 ? -15.248 5.012 11.165 1.00 90.69 71 LEU A O 1
ATOM 512 N N . THR A 1 72 ? -17.167 6.146 11.304 1.00 91.19 72 THR A N 1
ATOM 513 C CA . THR A 1 72 ? -18.045 4.982 11.088 1.00 91.19 72 THR A CA 1
ATOM 514 C C . THR A 1 72 ? -17.943 4.374 9.685 1.00 91.19 72 THR A C 1
ATOM 516 O O . THR A 1 72 ? -18.288 3.210 9.504 1.00 91.19 72 THR A O 1
ATOM 519 N N . ARG A 1 73 ? -17.471 5.130 8.685 1.00 94.62 73 ARG A N 1
ATOM 520 C CA . ARG A 1 73 ? -17.265 4.674 7.297 1.00 94.62 73 ARG A CA 1
ATOM 521 C C . ARG A 1 73 ? -15.811 4.353 6.961 1.00 94.62 73 ARG A C 1
ATOM 523 O O . ARG A 1 73 ? -15.577 3.657 5.975 1.00 94.62 73 ARG A O 1
ATOM 530 N N . GLN A 1 74 ? -14.864 4.785 7.790 1.00 93.00 74 GLN A N 1
ATOM 531 C CA . GLN A 1 74 ? -13.443 4.555 7.538 1.00 93.00 74 GLN A CA 1
ATOM 532 C C . GLN A 1 74 ? -13.081 3.070 7.516 1.00 93.00 74 GLN A C 1
ATOM 534 O O . GLN A 1 74 ? -12.328 2.638 6.654 1.00 93.00 74 GLN A O 1
ATOM 539 N N . ARG A 1 75 ? -13.655 2.245 8.401 1.00 91.69 75 ARG A N 1
ATOM 540 C CA . ARG A 1 75 ? -13.358 0.802 8.433 1.00 91.69 75 ARG A CA 1
ATOM 541 C C . ARG A 1 75 ? -13.733 0.080 7.123 1.00 91.69 75 ARG A C 1
ATOM 543 O O . ARG A 1 75 ? -12.868 -0.601 6.568 1.00 91.69 75 ARG A O 1
ATOM 550 N N . PRO A 1 76 ? -14.962 0.218 6.581 1.00 94.50 76 PRO A N 1
ATOM 551 C CA . PRO A 1 76 ? -15.283 -0.291 5.247 1.00 94.50 76 PRO A CA 1
ATOM 552 C C . PRO A 1 76 ? -14.339 0.210 4.148 1.00 94.50 76 PRO A C 1
ATOM 554 O O . PRO A 1 76 ? -13.942 -0.573 3.289 1.00 94.50 76 PRO A O 1
ATOM 557 N N . GLN A 1 77 ? -13.941 1.484 4.187 1.00 96.25 77 GLN A N 1
ATOM 558 C CA . GLN A 1 77 ? -13.010 2.045 3.203 1.00 96.25 77 GLN A CA 1
ATOM 559 C C . GLN A 1 77 ? -11.603 1.460 3.333 1.00 96.25 77 GLN A C 1
ATOM 561 O O . GLN A 1 77 ? -11.000 1.112 2.324 1.00 96.25 77 GLN A O 1
ATOM 566 N N . LEU A 1 78 ? -11.099 1.258 4.552 1.00 96.38 78 LEU A N 1
ATOM 567 C CA . LEU A 1 78 ? -9.818 0.591 4.790 1.00 96.38 78 LEU A CA 1
ATOM 568 C C . LEU A 1 78 ? -9.820 -0.840 4.249 1.00 96.38 78 LEU A C 1
ATOM 570 O O . LEU A 1 78 ? -8.834 -1.266 3.654 1.00 96.38 78 LEU A O 1
ATOM 574 N N . LYS A 1 79 ? -10.935 -1.570 4.378 1.00 96.00 79 LYS A N 1
ATOM 575 C CA . LYS A 1 79 ? -11.086 -2.892 3.750 1.00 96.00 79 LYS A CA 1
ATOM 576 C C . LYS A 1 79 ? -10.934 -2.810 2.227 1.00 96.00 79 LYS A C 1
ATOM 578 O O . LYS A 1 79 ? -10.209 -3.623 1.654 1.00 96.00 79 LYS A O 1
ATOM 583 N N . THR A 1 80 ? -11.582 -1.838 1.585 1.00 97.00 80 THR A N 1
ATOM 584 C CA . THR A 1 80 ? -11.450 -1.596 0.139 1.00 97.00 80 THR A CA 1
ATOM 585 C C . THR A 1 80 ? -10.009 -1.262 -0.242 1.00 97.00 80 THR A C 1
ATOM 587 O O . THR A 1 80 ? -9.459 -1.890 -1.144 1.00 97.00 80 THR A O 1
ATOM 590 N N . LEU A 1 81 ? -9.370 -0.349 0.492 1.00 98.12 81 LEU A N 1
ATOM 591 C CA . LEU A 1 81 ? -7.993 0.086 0.254 1.00 98.12 81 LEU A CA 1
ATOM 592 C C . LEU A 1 81 ? -6.991 -1.065 0.384 1.00 98.12 81 LEU A C 1
ATOM 594 O O . LEU A 1 81 ? -6.151 -1.248 -0.492 1.00 98.12 81 LEU A O 1
ATOM 598 N N . PHE A 1 82 ? -7.090 -1.891 1.429 1.00 98.25 82 PHE A N 1
ATOM 599 C CA . PHE A 1 82 ? -6.234 -3.073 1.556 1.00 98.25 82 PHE A CA 1
ATOM 600 C C . PHE A 1 82 ? -6.504 -4.105 0.453 1.00 98.25 82 PHE A C 1
ATOM 602 O O . PHE A 1 82 ? -5.568 -4.751 -0.014 1.00 98.25 82 PHE A O 1
ATOM 609 N N . GLY A 1 83 ? -7.749 -4.234 -0.015 1.00 97.88 83 GLY A N 1
ATOM 610 C CA . GLY A 1 83 ? -8.075 -5.013 -1.213 1.00 97.88 83 GLY A CA 1
ATOM 611 C C . GLY A 1 83 ? -7.312 -4.514 -2.442 1.00 97.88 83 GLY A C 1
ATOM 612 O O . GLY A 1 83 ? -6.535 -5.265 -3.031 1.00 97.88 83 GLY A O 1
ATOM 613 N N . GLN A 1 84 ? -7.440 -3.226 -2.754 1.00 98.06 84 GLN A N 1
ATOM 614 C CA . GLN A 1 84 ? -6.751 -2.581 -3.875 1.00 98.06 84 GLN A CA 1
ATOM 615 C C . GLN A 1 84 ? -5.218 -2.658 -3.751 1.00 98.06 84 GLN A C 1
ATOM 617 O O . GLN A 1 84 ? -4.538 -2.948 -4.735 1.00 98.06 84 GLN A O 1
ATOM 622 N N . LEU A 1 85 ? -4.658 -2.496 -2.544 1.00 98.00 85 LEU A N 1
ATOM 623 C CA . LEU A 1 85 ? -3.224 -2.692 -2.284 1.00 98.00 85 LEU A CA 1
ATOM 624 C C . LEU A 1 85 ? -2.764 -4.096 -2.681 1.00 98.00 85 LEU A C 1
ATOM 626 O O . LEU A 1 85 ? -1.713 -4.255 -3.307 1.00 98.00 85 LEU A O 1
ATOM 630 N N . THR A 1 86 ? -3.558 -5.122 -2.356 1.00 98.00 86 THR A N 1
ATOM 631 C CA . THR A 1 86 ? -3.214 -6.503 -2.717 1.00 98.00 86 THR A CA 1
ATOM 632 C C . THR A 1 86 ? -3.264 -6.777 -4.219 1.00 98.00 86 THR A C 1
ATOM 634 O O . THR A 1 86 ? -2.624 -7.729 -4.669 1.00 98.00 86 THR A O 1
ATOM 637 N N . GLU A 1 87 ? -3.958 -5.940 -4.991 1.00 98.00 87 GLU A N 1
ATOM 638 C CA . GLU A 1 87 ? -4.027 -6.021 -6.452 1.00 98.00 87 GLU A CA 1
ATOM 639 C C . GLU A 1 87 ? -2.912 -5.215 -7.131 1.00 98.00 87 GLU A C 1
ATOM 641 O O . GLU A 1 87 ? -2.271 -5.713 -8.059 1.00 98.00 87 GLU A O 1
ATOM 646 N N . VAL A 1 88 ? -2.623 -3.999 -6.654 1.00 98.12 88 VAL A N 1
ATOM 647 C CA . VAL A 1 88 ? -1.634 -3.100 -7.273 1.00 98.12 88 VAL A CA 1
ATOM 648 C C . VAL A 1 88 ? -0.190 -3.524 -6.992 1.00 98.12 88 VAL A C 1
ATOM 650 O O . VAL A 1 88 ? 0.640 -3.493 -7.902 1.00 98.12 88 VAL A O 1
ATOM 653 N N . LEU A 1 89 ? 0.127 -3.973 -5.768 1.00 97.75 89 LEU A N 1
ATOM 654 C CA . LEU A 1 89 ? 1.504 -4.289 -5.365 1.00 97.75 89 LEU A CA 1
ATOM 655 C C . LEU A 1 89 ? 2.141 -5.372 -6.249 1.00 97.75 89 LEU A C 1
ATOM 657 O O . LEU A 1 89 ? 3.247 -5.147 -6.746 1.00 97.75 89 LEU A O 1
ATOM 661 N N . PRO A 1 90 ? 1.481 -6.517 -6.529 1.00 97.25 90 PRO A N 1
ATOM 662 C CA . PRO A 1 90 ? 2.038 -7.506 -7.436 1.00 97.25 90 PRO A CA 1
ATOM 663 C C . PRO A 1 90 ? 2.236 -6.935 -8.830 1.00 97.25 90 PRO A C 1
ATOM 665 O O . PRO A 1 90 ? 3.239 -7.256 -9.448 1.00 97.25 90 PRO A O 1
ATOM 668 N N . ARG A 1 91 ? 1.335 -6.084 -9.340 1.00 96.44 91 ARG A N 1
ATOM 669 C CA . ARG A 1 91 ? 1.467 -5.504 -10.686 1.00 96.44 91 ARG A CA 1
ATOM 670 C C . ARG A 1 91 ? 2.657 -4.561 -10.790 1.00 96.44 91 ARG A C 1
ATOM 672 O O . ARG A 1 91 ? 3.395 -4.687 -11.763 1.00 96.44 91 ARG A O 1
ATOM 679 N N . LEU A 1 92 ? 2.904 -3.736 -9.777 1.00 96.38 92 LEU A N 1
ATOM 680 C CA . LEU A 1 92 ? 4.114 -2.916 -9.699 1.00 96.38 92 LEU A CA 1
ATOM 681 C C . LEU A 1 92 ? 5.382 -3.763 -9.632 1.00 96.38 92 LEU A C 1
ATOM 683 O O . LEU A 1 92 ? 6.349 -3.458 -10.312 1.00 96.38 92 LEU A O 1
ATOM 687 N N . ALA A 1 93 ? 5.364 -4.854 -8.868 1.00 95.50 93 ALA A N 1
ATOM 688 C CA . ALA A 1 93 ? 6.562 -5.634 -8.583 1.00 95.50 93 ALA A CA 1
ATOM 689 C C . ALA A 1 93 ? 7.148 -6.420 -9.763 1.00 95.50 93 ALA A C 1
ATOM 691 O O . ALA A 1 93 ? 8.216 -7.011 -9.627 1.00 95.50 93 ALA A O 1
ATOM 692 N N . GLY A 1 94 ? 6.494 -6.479 -10.919 1.00 93.06 94 GLY A N 1
ATOM 693 C CA . GLY A 1 94 ? 7.039 -7.257 -12.031 1.00 93.06 94 GLY A CA 1
ATOM 694 C C . GLY A 1 94 ? 7.042 -8.785 -11.779 1.00 93.06 94 GLY A C 1
ATOM 695 O O . GLY A 1 94 ? 6.477 -9.292 -10.801 1.00 93.06 94 GLY A O 1
ATOM 696 N N . PRO A 1 95 ? 7.566 -9.577 -12.727 1.00 89.19 95 PRO A N 1
ATOM 697 C CA . PRO A 1 95 ? 7.710 -11.028 -12.567 1.00 89.19 95 PRO A CA 1
ATOM 698 C C . PRO A 1 95 ? 8.799 -11.391 -11.540 1.00 89.19 95 PRO A C 1
ATOM 700 O O . PRO A 1 95 ? 8.713 -12.431 -10.890 1.00 89.19 95 PRO A O 1
ATOM 703 N N . LEU A 1 96 ? 9.798 -10.520 -11.368 1.00 84.81 96 LEU A N 1
ATOM 704 C CA . LEU A 1 96 ? 10.961 -10.725 -10.508 1.00 84.81 96 LEU A CA 1
ATOM 705 C C . LEU A 1 96 ? 10.728 -10.096 -9.130 1.00 84.81 96 LEU A C 1
ATOM 707 O O . LEU A 1 96 ? 11.093 -8.951 -8.879 1.00 84.81 96 LEU A O 1
ATOM 711 N N . ARG A 1 97 ? 10.104 -10.862 -8.233 1.00 90.44 97 ARG A N 1
ATOM 712 C CA . ARG A 1 97 ? 9.835 -10.444 -6.849 1.00 90.44 97 ARG A CA 1
ATOM 713 C C . ARG A 1 97 ? 10.946 -10.909 -5.918 1.00 90.44 97 ARG A C 1
ATOM 715 O O . ARG A 1 97 ? 11.306 -12.086 -5.933 1.00 90.44 97 ARG A O 1
ATOM 722 N N . THR A 1 98 ? 11.441 -10.016 -5.067 1.00 93.38 98 THR A N 1
ATOM 723 C CA . THR A 1 98 ? 12.401 -10.384 -4.021 1.00 93.38 98 THR A CA 1
ATOM 724 C C . THR A 1 98 ? 11.721 -11.210 -2.921 1.00 93.38 98 THR A C 1
ATOM 726 O O . THR A 1 98 ? 10.499 -11.175 -2.740 1.00 93.38 98 THR A O 1
ATOM 729 N N . GLY A 1 99 ? 12.513 -11.954 -2.143 1.00 93.06 99 GLY A N 1
ATOM 730 C CA . GLY A 1 99 ? 12.003 -12.651 -0.956 1.00 93.06 99 GLY A CA 1
ATOM 731 C C . GLY A 1 99 ? 11.417 -11.688 0.083 1.00 93.06 99 GLY A C 1
ATOM 732 O O . GLY A 1 99 ? 10.380 -11.981 0.677 1.00 93.06 99 GLY A O 1
ATOM 733 N N . VAL A 1 100 ? 12.035 -10.511 0.243 1.00 94.62 100 VAL A N 1
ATOM 734 C CA . VAL A 1 100 ? 11.572 -9.460 1.160 1.00 94.62 100 VAL A CA 1
ATOM 735 C C . VAL A 1 100 ? 10.208 -8.938 0.723 1.00 94.62 100 VAL A C 1
ATOM 737 O O . VAL A 1 100 ? 9.280 -8.942 1.531 1.00 94.62 100 VAL A O 1
ATOM 740 N N . PHE A 1 101 ? 10.046 -8.575 -0.552 1.00 96.62 101 PHE A N 1
ATOM 741 C CA . PHE A 1 101 ? 8.763 -8.139 -1.099 1.00 96.62 101 PHE A CA 1
ATOM 742 C C . PHE A 1 101 ? 7.665 -9.180 -0.865 1.00 96.62 101 PHE A C 1
ATOM 744 O O . PHE A 1 101 ? 6.595 -8.840 -0.366 1.00 96.62 101 PHE A O 1
ATOM 751 N N . ASN A 1 102 ? 7.930 -10.455 -1.173 1.00 96.62 102 ASN A N 1
ATOM 752 C CA . ASN A 1 102 ? 6.945 -11.525 -0.995 1.00 96.62 102 ASN A CA 1
ATOM 753 C C . ASN A 1 102 ? 6.507 -11.673 0.468 1.00 96.62 102 ASN A C 1
ATOM 755 O O . ASN A 1 102 ? 5.318 -11.850 0.732 1.00 96.62 102 ASN A O 1
ATOM 759 N N . HIS A 1 103 ? 7.444 -11.569 1.414 1.00 97.38 103 HIS A N 1
ATOM 760 C CA . HIS A 1 103 ? 7.122 -11.612 2.837 1.00 97.38 103 HIS A CA 1
ATOM 761 C C . HIS A 1 103 ? 6.236 -10.431 3.254 1.00 97.38 103 HIS A C 1
ATOM 763 O O . HIS A 1 103 ? 5.189 -10.637 3.864 1.00 97.38 103 HIS A O 1
ATOM 769 N N . GLN A 1 104 ? 6.609 -9.205 2.880 1.00 97.81 104 GLN A N 1
ATOM 770 C CA . GLN A 1 104 ? 5.832 -8.010 3.223 1.00 97.81 104 GLN A CA 1
ATOM 771 C C . GLN A 1 104 ? 4.439 -8.034 2.577 1.00 97.81 104 GLN A C 1
ATOM 773 O O . GLN A 1 104 ? 3.441 -7.761 3.238 1.00 97.81 104 GLN A O 1
ATOM 778 N N . TYR A 1 105 ? 4.343 -8.451 1.314 1.00 97.88 105 TYR A N 1
ATOM 779 C CA . TYR A 1 105 ? 3.068 -8.634 0.625 1.00 97.88 105 TYR A CA 1
ATOM 780 C C . TYR A 1 105 ? 2.160 -9.648 1.337 1.00 97.88 105 TYR A C 1
ATOM 782 O O . TYR A 1 105 ? 0.965 -9.396 1.490 1.00 97.88 105 TYR A O 1
ATOM 790 N N . ALA A 1 106 ? 2.710 -10.764 1.825 1.00 97.88 106 ALA A N 1
ATOM 791 C CA . ALA A 1 106 ? 1.940 -11.749 2.583 1.00 97.88 106 ALA A CA 1
ATOM 792 C C . ALA A 1 106 ? 1.338 -11.157 3.870 1.00 97.88 106 ALA A C 1
ATOM 794 O O . ALA A 1 106 ? 0.188 -11.450 4.194 1.00 97.88 106 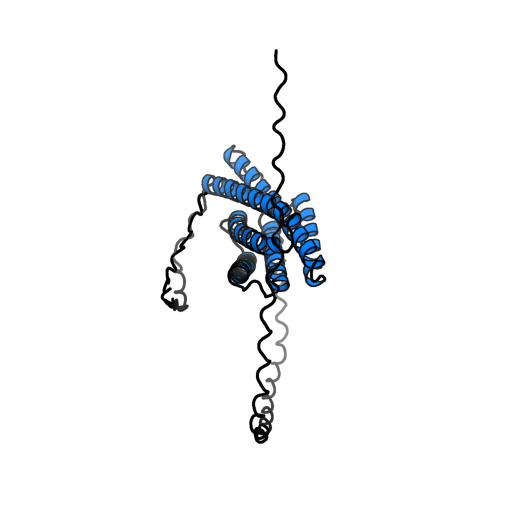ALA A O 1
ATOM 795 N N . VAL A 1 107 ? 2.068 -10.273 4.561 1.00 97.94 107 VAL A N 1
ATOM 796 C CA . VAL A 1 107 ? 1.544 -9.547 5.731 1.00 97.94 107 VAL A CA 1
ATOM 797 C C . VAL A 1 107 ? 0.375 -8.640 5.335 1.00 97.94 107 VAL A C 1
ATOM 799 O O . VAL A 1 107 ? -0.650 -8.644 6.013 1.00 97.94 107 VAL A O 1
ATOM 802 N N . VAL A 1 108 ? 0.470 -7.919 4.212 1.00 98.06 108 VAL A N 1
ATOM 803 C CA . VAL A 1 108 ? -0.630 -7.073 3.705 1.00 98.06 108 VAL A CA 1
ATOM 804 C C . VAL A 1 108 ? -1.878 -7.908 3.396 1.00 98.06 108 VAL A C 1
ATOM 806 O O . VAL A 1 108 ? -2.982 -7.539 3.797 1.00 98.06 108 VAL A O 1
ATOM 809 N N . VAL A 1 109 ? -1.712 -9.061 2.739 1.00 97.94 109 VAL A N 1
ATOM 810 C CA . VAL A 1 109 ? -2.809 -10.006 2.462 1.00 97.94 109 VAL A CA 1
ATOM 811 C C . VAL A 1 109 ? -3.446 -10.509 3.760 1.00 97.94 109 VAL A C 1
ATOM 813 O O . VAL A 1 109 ? -4.670 -10.491 3.890 1.00 97.94 109 VAL A O 1
ATOM 816 N N . GLN A 1 110 ? -2.637 -10.891 4.749 1.00 97.62 110 GLN A N 1
ATOM 817 C CA . GLN A 1 110 ? -3.140 -11.338 6.046 1.00 97.62 110 GLN A CA 1
ATOM 818 C C . GLN A 1 110 ? -3.933 -10.237 6.761 1.00 97.62 110 GLN A C 1
ATOM 820 O O . GLN A 1 110 ? -5.004 -10.510 7.301 1.00 97.62 110 GLN A O 1
ATOM 825 N N . VAL A 1 111 ? -3.443 -8.995 6.750 1.00 97.50 111 VAL A N 1
ATOM 826 C CA . VAL A 1 111 ? -4.141 -7.851 7.355 1.00 97.50 111 VAL A CA 1
ATOM 827 C C . VAL A 1 111 ? -5.469 -7.585 6.651 1.00 97.50 111 VAL A C 1
ATOM 829 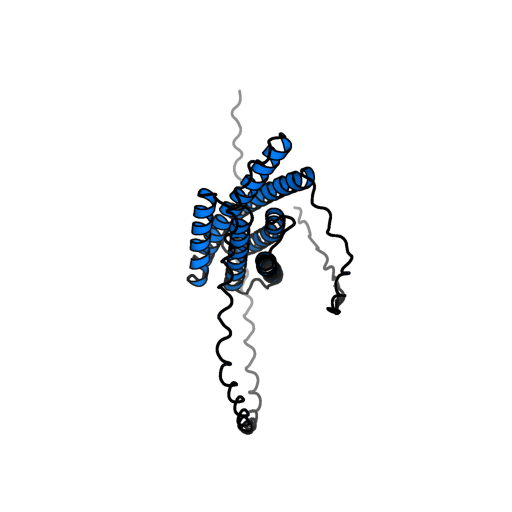O O . VAL A 1 111 ? -6.484 -7.426 7.329 1.00 97.50 111 VAL A O 1
ATOM 832 N N . ARG A 1 112 ? -5.502 -7.611 5.311 1.00 97.06 112 ARG A N 1
ATOM 833 C CA . ARG A 1 112 ? -6.744 -7.503 4.529 1.00 97.06 112 ARG A CA 1
ATOM 834 C C . ARG A 1 112 ? -7.766 -8.544 4.983 1.00 97.06 112 ARG A C 1
ATOM 836 O O . ARG A 1 112 ? -8.915 -8.199 5.258 1.00 97.06 112 ARG A O 1
ATOM 843 N N . ASP A 1 113 ? -7.348 -9.803 5.082 1.00 96.81 113 ASP A N 1
ATOM 844 C CA . ASP A 1 113 ? -8.233 -10.908 5.451 1.00 96.81 113 ASP A CA 1
ATOM 845 C C . ASP A 1 113 ? -8.695 -10.797 6.911 1.00 96.81 113 ASP A C 1
ATOM 847 O O . ASP A 1 113 ? -9.858 -11.068 7.218 1.00 96.81 113 ASP A O 1
ATOM 851 N N . GLN A 1 114 ? -7.833 -10.339 7.819 1.00 96.50 114 GLN A N 1
ATOM 852 C CA . GLN A 1 114 ? -8.204 -10.096 9.211 1.00 96.50 114 GLN A CA 1
ATOM 853 C C . GLN A 1 114 ? -9.208 -8.948 9.336 1.00 96.50 114 GLN A C 1
ATOM 855 O O . GLN A 1 114 ? -10.255 -9.142 9.948 1.00 96.50 114 GLN A O 1
ATOM 860 N N . ILE A 1 115 ? -8.966 -7.794 8.707 1.00 94.62 115 ILE A N 1
ATOM 861 C CA . ILE A 1 115 ? -9.910 -6.660 8.701 1.00 94.62 115 ILE A CA 1
ATOM 862 C C . ILE A 1 115 ? -11.255 -7.084 8.100 1.00 94.62 115 ILE A C 1
ATOM 864 O O . ILE A 1 115 ? -12.314 -6.726 8.619 1.00 94.62 115 ILE A O 1
ATOM 868 N N . ALA A 1 116 ? -11.229 -7.886 7.031 1.00 94.06 116 ALA A N 1
ATOM 869 C CA . ALA A 1 116 ? -12.429 -8.349 6.347 1.00 94.06 116 ALA A CA 1
ATOM 870 C C . ALA A 1 116 ? -13.323 -9.257 7.202 1.00 94.06 116 ALA A C 1
ATOM 872 O O . ALA A 1 116 ? -14.539 -9.229 6.997 1.00 94.06 116 ALA A O 1
ATOM 873 N N . ASN A 1 117 ? -12.731 -10.040 8.109 1.00 95.12 117 ASN A N 1
ATOM 874 C CA . ASN A 1 117 ? -13.414 -11.068 8.899 1.00 95.12 117 ASN A CA 1
ATOM 875 C C . ASN A 1 117 ? -13.590 -10.701 10.380 1.00 95.12 117 ASN A C 1
ATOM 877 O O . ASN A 1 117 ? -14.289 -11.402 11.113 1.00 95.12 117 ASN A O 1
ATOM 881 N N . ARG A 1 118 ? -12.954 -9.628 10.857 1.00 93.31 118 ARG A N 1
ATOM 882 C CA . ARG A 1 118 ? -13.018 -9.245 12.267 1.00 93.31 118 ARG A CA 1
ATOM 883 C C . ARG A 1 118 ? -14.363 -8.588 12.601 1.00 93.31 118 ARG A C 1
ATOM 885 O O . ARG A 1 118 ? -14.845 -7.769 11.820 1.00 93.31 118 ARG A O 1
ATOM 892 N N . PRO A 1 119 ? -14.956 -8.878 13.774 1.00 92.31 119 PRO A N 1
ATOM 893 C CA . PRO A 1 119 ? -16.164 -8.193 14.224 1.00 92.31 119 PRO A CA 1
ATOM 894 C C . PRO A 1 119 ? -15.926 -6.691 14.444 1.00 92.31 119 PRO A C 1
ATOM 896 O O . PRO A 1 119 ? -14.868 -6.283 14.925 1.00 92.31 119 PRO A O 1
ATOM 899 N N . GLU A 1 120 ? -16.955 -5.884 14.165 1.00 87.75 120 GLU A N 1
ATOM 900 C CA . GLU A 1 120 ? -16.906 -4.410 14.202 1.00 87.75 120 GLU A CA 1
ATOM 901 C C . GLU A 1 120 ? -16.546 -3.809 15.569 1.00 87.75 120 GLU A C 1
ATOM 903 O O . GLU A 1 120 ? -16.118 -2.664 15.660 1.00 87.75 120 GLU A O 1
ATOM 908 N N . ARG A 1 121 ? -16.703 -4.585 16.647 1.00 85.19 121 ARG A N 1
ATOM 909 C CA . ARG A 1 121 ? -16.488 -4.124 18.027 1.00 85.19 121 ARG A CA 1
ATOM 910 C C . ARG A 1 121 ? -15.020 -4.096 18.459 1.00 85.19 121 ARG A C 1
ATOM 912 O O . ARG A 1 121 ? -14.728 -3.579 19.532 1.00 85.19 121 ARG A O 1
ATOM 919 N N . LEU A 1 122 ? -14.114 -4.687 17.681 1.00 86.69 122 LEU A N 1
ATOM 920 C CA . LEU A 1 122 ? -12.685 -4.712 17.996 1.00 86.69 122 LEU A CA 1
ATOM 921 C C . LEU A 1 122 ? -11.962 -3.591 17.244 1.00 86.69 122 LEU A C 1
ATOM 923 O O . LEU A 1 122 ? -12.192 -3.413 16.047 1.00 86.69 122 LEU A O 1
ATOM 927 N N . SER A 1 123 ? -11.083 -2.874 17.951 1.00 89.44 123 SER A N 1
ATOM 928 C CA . SER A 1 123 ? -10.186 -1.873 17.360 1.00 89.44 123 SER A CA 1
ATOM 929 C C . SER A 1 123 ? -9.202 -2.548 16.408 1.00 89.44 123 SER A C 1
ATOM 931 O O . SER A 1 123 ? -8.567 -3.549 16.758 1.00 89.44 123 SER A O 1
ATOM 933 N N . ASP A 1 124 ? -9.092 -1.990 15.206 1.00 93.44 124 ASP A N 1
ATOM 934 C CA . ASP A 1 124 ? -8.226 -2.473 14.131 1.00 93.44 124 ASP A CA 1
ATOM 935 C C . ASP A 1 124 ? -6.891 -1.732 14.059 1.00 93.44 124 ASP A C 1
ATOM 937 O O . ASP A 1 124 ? -6.073 -2.067 13.210 1.00 93.44 124 ASP A O 1
ATOM 941 N N . ASP A 1 125 ? -6.633 -0.794 14.971 1.00 95.31 125 ASP A N 1
ATOM 942 C CA . ASP A 1 125 ? -5.503 0.137 14.927 1.00 95.31 125 ASP A CA 1
ATOM 943 C C . ASP A 1 125 ? -4.176 -0.603 14.704 1.00 95.31 125 ASP A C 1
ATOM 945 O O . ASP A 1 125 ? -3.496 -0.389 13.708 1.00 95.31 125 ASP A O 1
ATOM 949 N N . ALA A 1 126 ? -3.865 -1.586 15.555 1.00 96.38 126 ALA A N 1
ATOM 950 C CA . ALA A 1 126 ? -2.627 -2.359 15.442 1.00 96.38 126 ALA A CA 1
ATOM 951 C C . ALA A 1 126 ? -2.542 -3.212 14.159 1.00 96.38 126 ALA A C 1
ATOM 953 O O . ALA A 1 126 ? -1.448 -3.495 13.675 1.00 96.38 126 ALA A O 1
ATOM 954 N N . LEU A 1 127 ? -3.676 -3.659 13.609 1.00 96.81 127 LEU A N 1
ATOM 955 C CA . LEU A 1 127 ? -3.688 -4.406 12.347 1.00 96.81 127 LEU A CA 1
ATOM 956 C C . LEU A 1 127 ? -3.416 -3.477 11.168 1.00 96.81 127 LEU A C 1
ATOM 958 O O . LEU A 1 127 ? -2.602 -3.806 10.307 1.00 96.81 127 LEU A O 1
ATOM 962 N N . VAL A 1 128 ? -4.066 -2.314 11.159 1.00 97.38 128 VAL A N 1
ATOM 963 C CA . VAL A 1 128 ? -3.878 -1.272 10.149 1.00 97.38 128 VAL A CA 1
ATOM 964 C C . VAL A 1 128 ? -2.432 -0.775 10.164 1.00 97.38 128 VAL A C 1
ATOM 966 O O . VAL A 1 128 ? -1.816 -0.716 9.102 1.00 97.38 128 VAL A O 1
ATOM 969 N N . ASP A 1 129 ? -1.855 -0.533 11.345 1.00 98.12 129 ASP A N 1
ATOM 970 C CA . ASP A 1 129 ? -0.455 -0.121 11.512 1.00 98.12 129 ASP A CA 1
ATOM 971 C C . ASP A 1 129 ? 0.507 -1.131 10.880 1.00 98.12 129 ASP A C 1
ATOM 973 O O . ASP A 1 129 ? 1.364 -0.768 10.073 1.00 98.12 129 ASP A O 1
ATOM 977 N N . ASN A 1 130 ? 0.326 -2.418 11.193 1.00 97.94 130 ASN A N 1
ATOM 978 C CA . ASN A 1 130 ? 1.139 -3.493 10.627 1.00 97.94 130 ASN A CA 1
ATOM 979 C C . ASN A 1 130 ? 0.971 -3.607 9.105 1.00 97.94 130 ASN A C 1
ATOM 981 O O . ASN A 1 130 ? 1.954 -3.806 8.392 1.00 97.94 130 ASN A O 1
ATOM 985 N N . GLY A 1 131 ? -0.253 -3.455 8.593 1.00 98.19 131 GLY A N 1
ATOM 986 C CA . GLY A 1 131 ? -0.528 -3.502 7.157 1.00 98.19 131 GLY A CA 1
ATOM 987 C C . GLY A 1 131 ? 0.114 -2.346 6.392 1.00 98.19 131 GLY A C 1
ATOM 988 O O . GLY A 1 131 ? 0.696 -2.560 5.326 1.00 98.19 131 GLY A O 1
ATOM 989 N N . LEU A 1 132 ? 0.054 -1.129 6.934 1.00 98.50 132 LEU A N 1
ATOM 990 C CA . LEU A 1 132 ? 0.676 0.054 6.333 1.00 98.50 132 LEU A CA 1
ATOM 991 C C . LEU A 1 132 ? 2.204 -0.005 6.420 1.00 98.50 132 LEU A C 1
ATOM 993 O O . LEU A 1 132 ? 2.881 0.298 5.439 1.00 98.50 132 LEU A O 1
ATOM 997 N N . LEU A 1 133 ? 2.757 -0.482 7.538 1.00 98.44 133 LEU A N 1
ATOM 998 C CA . LEU A 1 133 ? 4.195 -0.709 7.679 1.00 98.44 133 LEU A CA 1
ATOM 999 C C . LEU A 1 133 ? 4.710 -1.762 6.690 1.00 98.44 133 LEU A C 1
ATOM 1001 O O . LEU A 1 133 ? 5.741 -1.553 6.047 1.00 98.44 133 LEU A O 1
ATOM 1005 N N . ALA A 1 134 ? 3.984 -2.867 6.522 1.00 98.44 134 ALA A N 1
ATOM 1006 C CA . ALA A 1 134 ? 4.319 -3.885 5.533 1.00 98.44 134 ALA A CA 1
ATOM 1007 C C . ALA A 1 134 ? 4.230 -3.338 4.100 1.00 98.44 134 ALA A C 1
ATOM 1009 O O . ALA A 1 134 ? 5.132 -3.566 3.294 1.00 98.44 134 ALA A O 1
ATOM 1010 N N . SER A 1 135 ? 3.198 -2.544 3.800 1.00 98.56 135 SER A N 1
ATOM 1011 C CA . SER A 1 135 ? 3.045 -1.875 2.502 1.00 98.56 135 SER A CA 1
ATOM 1012 C C . SER A 1 135 ? 4.216 -0.931 2.214 1.00 98.56 135 SER A C 1
ATOM 1014 O O . SER A 1 135 ? 4.806 -1.005 1.139 1.00 98.56 135 SER A O 1
ATOM 1016 N N . TYR A 1 136 ? 4.624 -0.110 3.187 1.00 98.56 136 TYR A N 1
ATOM 1017 C CA . TYR A 1 136 ? 5.813 0.740 3.080 1.00 98.56 136 TYR A CA 1
ATOM 1018 C C . TYR A 1 136 ? 7.081 -0.076 2.810 1.00 98.56 136 TYR A C 1
ATOM 1020 O O . TYR A 1 136 ? 7.837 0.255 1.900 1.00 98.56 136 TYR A O 1
ATOM 1028 N N . ASN A 1 137 ? 7.312 -1.165 3.550 1.00 98.12 137 ASN A N 1
ATOM 1029 C CA . ASN A 1 137 ? 8.494 -2.005 3.352 1.00 98.12 137 ASN A CA 1
ATOM 1030 C C . ASN A 1 137 ? 8.507 -2.676 1.971 1.00 98.12 137 ASN A C 1
ATOM 1032 O O . ASN A 1 137 ? 9.567 -2.760 1.352 1.00 98.12 137 ASN A O 1
ATOM 1036 N N . ALA A 1 138 ? 7.346 -3.119 1.478 1.00 98.06 138 ALA A N 1
ATOM 1037 C CA . ALA A 1 138 ? 7.202 -3.664 0.133 1.00 98.06 138 ALA A CA 1
ATOM 1038 C C . ALA A 1 138 ? 7.514 -2.603 -0.934 1.00 98.06 138 ALA A C 1
ATOM 1040 O O . ALA A 1 138 ? 8.308 -2.855 -1.835 1.00 98.06 138 ALA A O 1
ATOM 1041 N N . LEU A 1 139 ? 6.949 -1.400 -0.807 1.00 97.88 139 LEU A N 1
ATOM 1042 C CA . LEU A 1 139 ? 7.208 -0.291 -1.730 1.00 97.88 139 LEU A CA 1
ATOM 1043 C C . LEU A 1 139 ? 8.672 0.147 -1.690 1.00 97.88 139 LEU A C 1
ATOM 1045 O O . LEU A 1 139 ? 9.272 0.374 -2.733 1.00 97.88 139 LEU A O 1
ATOM 1049 N N . ARG A 1 140 ? 9.285 0.195 -0.509 1.00 97.12 140 ARG A N 1
ATOM 1050 C CA . ARG A 1 140 ? 10.703 0.524 -0.361 1.00 97.12 140 ARG A CA 1
ATOM 1051 C C . ARG A 1 140 ? 11.605 -0.486 -1.070 1.00 97.12 140 ARG A C 1
ATOM 1053 O O . ARG A 1 140 ? 12.564 -0.096 -1.732 1.00 97.12 140 ARG A O 1
ATOM 1060 N N . ASP A 1 141 ? 11.295 -1.775 -0.965 1.00 95.94 141 ASP A N 1
ATOM 1061 C CA . ASP A 1 141 ? 12.012 -2.811 -1.712 1.00 95.94 141 ASP A CA 1
ATOM 1062 C C . ASP A 1 141 ? 11.870 -2.606 -3.230 1.00 95.94 141 ASP A C 1
ATOM 1064 O O . ASP A 1 141 ? 12.864 -2.630 -3.959 1.00 95.94 141 ASP A O 1
ATOM 1068 N N . LEU A 1 142 ? 10.662 -2.285 -3.708 1.00 95.44 142 LEU A N 1
ATOM 1069 C CA . LEU A 1 142 ? 10.432 -1.961 -5.118 1.00 95.44 142 LEU A CA 1
ATOM 1070 C C . LEU A 1 142 ? 11.191 -0.711 -5.564 1.00 95.44 142 LEU A C 1
ATOM 1072 O O . LEU A 1 142 ? 11.809 -0.733 -6.629 1.00 95.44 142 LEU A O 1
ATOM 1076 N N . SER A 1 143 ? 11.208 0.361 -4.764 1.00 95.38 143 SER A N 1
ATOM 1077 C CA . SER A 1 143 ? 11.934 1.584 -5.125 1.00 95.38 143 SER A CA 1
ATOM 1078 C C . SER A 1 143 ? 13.420 1.308 -5.339 1.00 95.38 143 SER A C 1
ATOM 1080 O O . SER A 1 143 ? 13.993 1.770 -6.324 1.00 95.38 143 SER A O 1
ATOM 1082 N N . TYR A 1 144 ? 14.021 0.487 -4.471 1.00 93.06 144 TYR A N 1
ATOM 1083 C CA . TYR A 1 144 ? 15.434 0.124 -4.564 1.00 93.06 144 TYR A CA 1
ATOM 1084 C C . TYR A 1 144 ? 15.759 -0.893 -5.645 1.00 93.06 144 TYR A C 1
ATOM 1086 O O . TYR A 1 144 ? 16.928 -1.030 -5.972 1.00 93.06 144 TYR A O 1
ATOM 1094 N N . THR A 1 145 ? 14.788 -1.642 -6.156 1.00 91.31 145 THR A N 1
ATOM 1095 C CA . THR A 1 145 ? 15.047 -2.697 -7.147 1.00 91.31 145 THR A CA 1
ATOM 1096 C C . THR A 1 145 ? 14.644 -2.292 -8.559 1.00 91.31 145 THR A C 1
ATOM 1098 O O . THR A 1 145 ? 15.209 -2.812 -9.517 1.00 91.31 145 THR A O 1
ATOM 1101 N N . GLN A 1 146 ? 13.687 -1.371 -8.712 1.00 91.00 146 GLN A N 1
ATOM 1102 C CA . GLN A 1 146 ? 13.063 -1.074 -10.008 1.00 91.00 146 GLN A CA 1
ATOM 1103 C C . GLN A 1 146 ? 12.983 0.415 -10.353 1.00 91.00 146 GLN A C 1
ATOM 1105 O O . GLN A 1 146 ? 12.741 0.751 -11.514 1.00 91.00 146 GLN A O 1
ATOM 1110 N N . PHE A 1 147 ? 13.168 1.323 -9.393 1.00 90.81 147 PHE A N 1
ATOM 1111 C CA . PHE A 1 147 ? 12.944 2.764 -9.586 1.00 90.81 147 PHE A CA 1
ATOM 1112 C C . PHE A 1 147 ? 14.145 3.620 -9.174 1.00 90.81 147 PHE A C 1
ATOM 1114 O O . PHE A 1 147 ? 13.975 4.721 -8.656 1.00 90.81 147 PHE A O 1
ATOM 1121 N N . TYR A 1 148 ? 15.356 3.113 -9.419 1.00 83.00 148 TYR A N 1
ATOM 1122 C CA . TYR A 1 148 ? 16.605 3.822 -9.141 1.00 83.00 148 TYR A CA 1
ATOM 1123 C C . TYR A 1 148 ? 16.592 5.266 -9.673 1.00 83.00 148 TYR A C 1
ATOM 1125 O O . TYR A 1 148 ? 16.142 5.513 -10.789 1.00 83.00 148 TYR A O 1
ATOM 1133 N N . VAL A 1 149 ? 17.176 6.187 -8.896 1.00 78.88 149 VAL A N 1
ATOM 1134 C CA . VAL A 1 149 ? 17.488 7.571 -9.313 1.00 78.88 149 VAL A CA 1
ATOM 1135 C C . VAL A 1 149 ? 16.253 8.427 -9.654 1.00 78.88 149 VAL A C 1
ATOM 1137 O O . VAL A 1 149 ? 16.284 9.248 -10.564 1.00 78.88 149 VAL A O 1
ATOM 1140 N N . ASP A 1 150 ? 15.159 8.281 -8.903 1.00 91.62 150 ASP A N 1
ATOM 1141 C CA . ASP A 1 150 ? 14.018 9.203 -8.973 1.00 91.62 150 ASP A CA 1
ATOM 1142 C C . ASP A 1 150 ? 13.938 10.044 -7.682 1.00 91.62 150 ASP A C 1
ATOM 1144 O O . ASP A 1 150 ? 13.586 9.553 -6.602 1.00 91.62 150 ASP A O 1
ATOM 1148 N N . GLU A 1 151 ? 14.331 11.319 -7.779 1.00 94.31 151 GLU A N 1
ATOM 1149 C CA . GLU A 1 151 ? 14.354 12.256 -6.644 1.00 94.31 151 GLU A CA 1
ATOM 1150 C C . GLU A 1 151 ? 12.943 12.496 -6.084 1.00 94.31 151 GLU A C 1
ATOM 1152 O O . GLU A 1 151 ? 12.745 12.523 -4.866 1.00 94.31 151 GLU A O 1
ATOM 1157 N N . ASP A 1 152 ? 11.941 12.600 -6.961 1.00 96.38 152 ASP A N 1
ATOM 1158 C CA . ASP A 1 152 ? 10.549 12.792 -6.555 1.00 96.38 152 ASP A CA 1
ATOM 1159 C C . ASP A 1 152 ? 10.005 11.566 -5.825 1.00 96.38 152 ASP A C 1
ATOM 1161 O O . ASP A 1 152 ? 9.288 11.698 -4.829 1.00 96.38 152 ASP A O 1
ATOM 1165 N N . LEU A 1 153 ? 10.339 10.362 -6.295 1.00 96.62 153 LEU A N 1
ATOM 1166 C CA . LEU A 1 153 ? 9.964 9.129 -5.614 1.00 96.62 153 LEU A CA 1
ATOM 1167 C C . LEU A 1 153 ? 10.621 9.042 -4.235 1.00 96.62 153 LEU A C 1
ATOM 1169 O O . LEU A 1 153 ? 9.958 8.651 -3.278 1.00 96.62 153 LEU A O 1
ATOM 1173 N N . THR A 1 154 ? 11.886 9.447 -4.118 1.00 96.06 154 THR A N 1
ATOM 1174 C CA . THR A 1 154 ? 12.618 9.457 -2.842 1.00 96.06 154 THR A CA 1
ATOM 1175 C C . THR A 1 154 ? 11.916 10.353 -1.819 1.00 96.06 154 THR A C 1
ATOM 1177 O O . THR A 1 154 ? 11.585 9.890 -0.729 1.00 96.06 154 THR A O 1
ATOM 1180 N N . LYS A 1 155 ? 11.556 11.586 -2.203 1.00 97.75 155 LYS A N 1
ATOM 1181 C CA . LYS A 1 155 ? 10.787 12.513 -1.349 1.00 97.75 155 LYS A CA 1
ATOM 1182 C C . LYS A 1 155 ? 9.437 11.932 -0.919 1.00 97.75 155 LYS A C 1
ATOM 1184 O O . LYS A 1 155 ? 9.027 12.075 0.232 1.00 97.75 155 LYS A O 1
ATOM 1189 N N . ARG A 1 156 ? 8.733 11.247 -1.827 1.00 98.25 156 ARG A N 1
ATOM 1190 C CA . ARG A 1 156 ? 7.445 10.592 -1.522 1.00 98.25 156 ARG A CA 1
ATOM 1191 C C . ARG A 1 156 ? 7.614 9.409 -0.568 1.00 98.25 156 ARG A C 1
ATOM 1193 O O . ARG A 1 156 ? 6.797 9.242 0.334 1.00 98.25 156 ARG A O 1
ATOM 1200 N N . MET A 1 157 ? 8.677 8.623 -0.726 1.00 98.12 157 MET A N 1
ATOM 1201 C CA . MET A 1 157 ? 9.015 7.525 0.184 1.00 98.12 157 MET A CA 1
ATOM 1202 C C . MET A 1 157 ? 9.370 8.029 1.587 1.00 98.12 157 MET A C 1
ATOM 1204 O O . MET A 1 157 ? 8.961 7.410 2.566 1.00 98.12 157 MET A O 1
ATOM 1208 N N . GLU A 1 158 ? 10.071 9.159 1.705 1.00 98.12 158 GLU A N 1
ATOM 1209 C CA . GLU A 1 158 ? 10.348 9.809 2.994 1.00 98.12 158 GLU A CA 1
ATOM 1210 C C . GLU A 1 158 ? 9.067 10.313 3.667 1.00 98.12 158 GLU A C 1
ATOM 1212 O O . GLU A 1 158 ? 8.859 10.070 4.857 1.00 98.12 158 GLU A O 1
ATOM 1217 N N . ALA A 1 159 ? 8.171 10.954 2.908 1.00 98.00 159 ALA A N 1
ATOM 1218 C CA . ALA A 1 159 ? 6.865 11.371 3.414 1.00 98.00 159 ALA A CA 1
ATOM 1219 C C . ALA A 1 159 ? 6.046 10.169 3.915 1.00 98.00 159 ALA A C 1
ATOM 1221 O O . ALA A 1 159 ? 5.493 10.212 5.014 1.00 98.00 159 ALA A O 1
ATOM 1222 N N . LEU A 1 160 ? 6.030 9.067 3.156 1.00 98.38 160 LEU A N 1
ATOM 1223 C CA . LEU A 1 160 ? 5.379 7.825 3.569 1.00 98.38 160 LEU A CA 1
ATOM 1224 C C . LEU A 1 160 ? 6.002 7.244 4.844 1.00 98.38 160 LEU A C 1
ATOM 1226 O O . LEU A 1 160 ? 5.271 6.892 5.771 1.00 98.38 160 LEU A O 1
ATOM 1230 N N . ALA A 1 161 ? 7.333 7.187 4.930 1.00 98.38 161 ALA A N 1
ATOM 1231 C CA . ALA A 1 161 ? 8.034 6.723 6.125 1.00 98.38 161 ALA A CA 1
ATOM 1232 C C . ALA A 1 161 ? 7.663 7.563 7.358 1.00 98.38 161 ALA A C 1
ATOM 1234 O O . ALA A 1 161 ? 7.394 7.016 8.429 1.00 98.38 161 ALA A O 1
ATOM 1235 N N . ALA A 1 162 ? 7.597 8.888 7.198 1.00 98.31 162 ALA A N 1
ATOM 1236 C CA . ALA A 1 162 ? 7.228 9.809 8.262 1.00 98.31 162 ALA A CA 1
ATOM 1237 C C . ALA A 1 162 ? 5.771 9.638 8.717 1.00 98.31 162 ALA A C 1
ATOM 1239 O O . ALA A 1 162 ? 5.507 9.768 9.912 1.00 98.31 162 ALA A O 1
ATOM 1240 N N . SER A 1 163 ? 4.829 9.357 7.811 1.00 98.06 163 SER A N 1
ATOM 1241 C CA . SER A 1 163 ? 3.428 9.096 8.173 1.00 98.06 163 SER A CA 1
ATOM 1242 C C . SER A 1 163 ? 3.268 7.748 8.880 1.00 98.06 163 SER A C 1
ATOM 1244 O O . SER A 1 163 ? 2.674 7.680 9.954 1.00 98.06 163 SER A O 1
ATOM 1246 N N . VAL A 1 164 ? 3.870 6.679 8.347 1.00 98.12 164 VAL A N 1
ATOM 1247 C CA . VAL A 1 164 ? 3.814 5.336 8.954 1.00 98.12 164 VAL A CA 1
ATOM 1248 C C . VAL A 1 164 ? 4.481 5.311 10.333 1.00 98.12 164 VAL A C 1
ATOM 1250 O O . VAL A 1 164 ? 3.965 4.684 11.255 1.00 98.12 164 VAL A O 1
ATOM 1253 N N . GLY A 1 165 ? 5.587 6.038 10.518 1.00 97.88 165 GLY A N 1
ATOM 1254 C CA . GLY A 1 165 ? 6.283 6.128 11.806 1.00 97.88 165 GLY A CA 1
ATOM 1255 C C . GLY A 1 165 ? 5.473 6.792 12.928 1.00 97.88 165 GLY A C 1
ATOM 1256 O O . GLY A 1 165 ? 5.774 6.573 14.101 1.00 97.88 165 GLY A O 1
ATOM 1257 N N . ARG A 1 166 ? 4.434 7.574 12.599 1.00 97.88 166 ARG A N 1
ATOM 1258 C CA . ARG A 1 166 ? 3.558 8.238 13.583 1.00 97.88 166 ARG A CA 1
ATOM 1259 C C . ARG A 1 166 ? 2.394 7.374 14.049 1.00 97.88 166 ARG A C 1
ATOM 1261 O O . ARG A 1 166 ? 1.900 7.592 15.153 1.00 97.88 166 ARG A O 1
ATOM 1268 N N . LEU A 1 167 ? 1.978 6.396 13.246 1.00 97.31 167 LEU A N 1
ATOM 1269 C CA . LEU A 1 167 ? 0.854 5.507 13.549 1.00 97.31 167 LEU A CA 1
ATOM 1270 C C . LEU A 1 167 ? 0.900 4.912 14.972 1.00 97.31 167 LEU A C 1
ATOM 1272 O O . LEU A 1 167 ? -0.048 5.140 15.729 1.00 97.31 167 LEU A O 1
ATOM 1276 N N . PRO A 1 168 ? 2.002 4.273 15.425 1.00 95.75 168 PRO A N 1
ATOM 1277 C CA . PRO A 1 168 ? 2.028 3.651 16.750 1.00 95.75 168 PRO A CA 1
ATOM 1278 C C . PRO A 1 168 ? 1.965 4.658 17.910 1.00 95.75 168 PRO A C 1
ATOM 1280 O O . PRO A 1 168 ? 1.665 4.264 19.039 1.00 95.75 168 PRO A O 1
ATOM 1283 N N . LEU A 1 169 ? 2.240 5.941 17.649 1.00 97.06 169 LEU A N 1
ATOM 1284 C CA . LEU A 1 169 ? 2.289 7.009 18.651 1.00 97.06 169 LEU A CA 1
ATOM 1285 C C . LEU A 1 169 ? 0.914 7.622 18.943 1.00 97.06 169 LEU A C 1
ATOM 1287 O O . LEU A 1 169 ? 0.778 8.393 19.890 1.00 97.06 169 LEU A O 1
ATOM 1291 N N . THR A 1 170 ? -0.099 7.298 18.141 1.00 96.38 170 THR A N 1
ATOM 1292 C CA . THR A 1 170 ? -1.433 7.904 18.224 1.00 96.38 170 THR A CA 1
ATOM 1293 C C . THR A 1 170 ? -2.498 6.855 18.538 1.00 96.38 170 THR A C 1
ATOM 1295 O O . THR A 1 170 ? -2.303 5.654 18.320 1.00 96.38 170 THR A O 1
ATOM 1298 N N . LYS A 1 171 ? -3.615 7.293 19.133 1.00 95.31 171 LYS A N 1
ATOM 1299 C CA . LYS A 1 171 ? -4.762 6.448 19.506 1.00 95.31 171 LYS A CA 1
ATOM 1300 C C . LYS A 1 171 ? -6.071 7.189 19.248 1.00 95.31 171 LYS A C 1
ATOM 1302 O O . LYS A 1 171 ? -6.104 8.417 19.254 1.00 95.31 171 LYS A O 1
ATOM 1307 N N . GLY A 1 172 ? -7.159 6.442 19.071 1.00 92.88 172 GLY A N 1
ATOM 1308 C CA . GLY A 1 172 ? -8.499 7.016 18.939 1.00 92.88 172 GLY A CA 1
ATOM 1309 C C . GLY A 1 172 ? -8.661 7.856 17.670 1.00 92.88 172 GLY A C 1
ATOM 1310 O O . GLY A 1 172 ? -8.299 7.421 16.583 1.00 92.88 172 GLY A O 1
ATOM 1311 N N . VAL A 1 173 ? -9.223 9.060 17.796 1.00 93.62 173 VAL A N 1
ATOM 1312 C CA . VAL A 1 173 ? -9.514 9.930 16.639 1.00 93.62 173 VAL A CA 1
ATOM 1313 C C . VAL A 1 173 ? -8.236 10.396 15.936 1.00 93.62 173 VAL A C 1
ATOM 1315 O O . VAL A 1 173 ? -8.197 10.426 14.709 1.00 93.62 173 VAL A O 1
ATOM 1318 N N . ASP A 1 174 ? -7.171 10.688 16.685 1.00 96.12 174 ASP A N 1
ATOM 1319 C CA . ASP A 1 174 ? -5.895 11.104 16.092 1.00 96.12 174 ASP A CA 1
ATOM 1320 C C . ASP A 1 174 ? -5.274 9.983 15.251 1.00 96.12 174 ASP A C 1
ATOM 1322 O O . ASP A 1 174 ? -4.696 10.250 14.199 1.00 96.12 174 ASP A O 1
ATOM 1326 N N . HIS A 1 175 ? -5.447 8.723 15.671 1.00 96.62 175 HIS A N 1
ATOM 1327 C CA . HIS A 1 175 ? -4.987 7.559 14.906 1.00 96.62 175 HIS A CA 1
ATOM 1328 C C . HIS A 1 175 ? -5.668 7.480 13.538 1.00 96.62 175 HIS A C 1
ATOM 1330 O O . HIS A 1 175 ? -4.988 7.342 12.526 1.00 96.62 175 HIS A O 1
ATOM 1336 N N . ALA A 1 176 ? -6.985 7.686 13.478 1.00 95.88 176 ALA A N 1
ATOM 1337 C CA . ALA A 1 176 ? -7.732 7.721 12.221 1.00 95.88 176 ALA A CA 1
ATOM 1338 C C . ALA A 1 176 ? -7.228 8.797 11.237 1.00 95.88 176 ALA A C 1
ATOM 1340 O O . ALA A 1 176 ? -7.183 8.569 10.022 1.00 95.88 176 ALA A O 1
ATOM 1341 N N . ILE A 1 177 ? -6.816 9.961 11.752 1.00 96.00 177 ILE A N 1
ATOM 1342 C CA . ILE A 1 177 ? -6.212 11.029 10.944 1.00 96.00 177 ILE A CA 1
ATOM 1343 C C . ILE A 1 177 ? -4.850 10.571 10.409 1.00 96.00 177 ILE A C 1
ATOM 1345 O O . ILE A 1 177 ? -4.622 10.628 9.202 1.00 96.00 177 ILE A O 1
ATOM 1349 N N . GLN A 1 178 ? -3.980 10.030 11.270 1.00 97.62 178 GLN A N 1
ATOM 1350 C CA . GLN A 1 178 ? -2.660 9.540 10.847 1.00 97.62 178 GLN A CA 1
ATOM 1351 C C . GLN A 1 178 ? -2.749 8.378 9.847 1.00 97.62 178 GLN A C 1
ATOM 1353 O O . GLN A 1 178 ? -1.946 8.298 8.918 1.00 97.62 178 GLN A O 1
ATOM 1358 N N . VAL A 1 179 ? -3.739 7.492 9.989 1.00 97.81 179 VAL A N 1
ATOM 1359 C CA . VAL A 1 179 ? -4.025 6.434 9.009 1.00 97.81 179 VAL A CA 1
ATOM 1360 C C . VAL A 1 179 ? -4.380 7.039 7.654 1.00 97.81 179 VAL A C 1
ATOM 1362 O O . VAL A 1 179 ? -3.850 6.596 6.637 1.00 97.81 179 VAL A O 1
ATOM 1365 N N . SER A 1 180 ? -5.227 8.069 7.625 1.00 97.56 180 SER A N 1
ATOM 1366 C CA . SER A 1 180 ? -5.602 8.754 6.381 1.00 97.56 180 SER A CA 1
ATOM 1367 C C . SER A 1 180 ? -4.391 9.417 5.710 1.00 97.56 180 SER A C 1
ATOM 1369 O O . SER A 1 180 ? -4.212 9.290 4.495 1.00 97.56 180 SER A O 1
ATOM 1371 N N . ASP A 1 181 ? -3.505 10.040 6.492 1.00 98.00 181 ASP A N 1
ATOM 1372 C CA . ASP A 1 181 ? -2.252 10.632 6.002 1.00 98.00 181 ASP A CA 1
ATOM 1373 C C . ASP A 1 181 ? -1.292 9.568 5.443 1.00 98.00 181 ASP A C 1
ATOM 1375 O O . ASP A 1 181 ? -0.689 9.754 4.383 1.00 98.00 181 ASP A O 1
ATOM 1379 N N . ALA A 1 182 ? -1.158 8.424 6.120 1.00 98.44 182 ALA A N 1
ATOM 1380 C CA . ALA A 1 182 ? -0.323 7.312 5.668 1.00 98.44 182 ALA A CA 1
ATOM 1381 C C . ALA A 1 182 ? -0.872 6.652 4.393 1.00 98.44 182 ALA A C 1
ATOM 1383 O O . ALA A 1 182 ? -0.105 6.338 3.480 1.00 98.44 182 ALA A O 1
ATOM 1384 N N . VAL A 1 183 ? -2.192 6.485 4.285 1.00 98.38 183 VAL A N 1
ATOM 1385 C CA . VAL A 1 183 ? -2.857 5.987 3.069 1.00 98.38 183 VAL A CA 1
ATOM 1386 C C . VAL A 1 183 ? -2.652 6.959 1.904 1.00 98.38 183 VAL A C 1
ATOM 1388 O O . VAL A 1 183 ? -2.312 6.524 0.805 1.00 98.38 183 VAL A O 1
ATOM 1391 N N . THR A 1 184 ? -2.770 8.266 2.143 1.00 98.44 184 THR A N 1
ATOM 1392 C CA . THR A 1 184 ? -2.531 9.304 1.124 1.00 98.44 184 THR A CA 1
ATOM 1393 C C . THR A 1 184 ? -1.070 9.327 0.671 1.00 98.44 184 THR A C 1
ATOM 1395 O O . THR A 1 184 ? -0.770 9.407 -0.518 1.00 98.44 184 THR A O 1
ATOM 1398 N N . ALA A 1 185 ? -0.121 9.192 1.599 1.00 98.38 185 ALA A N 1
ATOM 1399 C CA . ALA A 1 185 ? 1.287 9.064 1.236 1.00 98.38 185 ALA A CA 1
ATOM 1400 C C . ALA A 1 185 ? 1.555 7.766 0.447 1.00 98.38 185 ALA A C 1
ATOM 1402 O O . ALA A 1 185 ? 2.358 7.758 -0.487 1.00 98.38 185 ALA A O 1
ATOM 1403 N N . THR A 1 186 ? 0.843 6.681 0.770 1.00 98.62 186 THR A N 1
ATOM 1404 C CA . THR A 1 186 ? 0.928 5.407 0.040 1.00 98.62 186 THR A CA 1
ATOM 1405 C C . THR A 1 186 ? 0.421 5.562 -1.393 1.00 98.62 186 THR A C 1
ATOM 1407 O O . THR A 1 186 ? 1.106 5.129 -2.321 1.00 98.62 186 THR A O 1
ATOM 1410 N N . SER A 1 187 ? -0.726 6.221 -1.607 1.00 98.44 187 SER A N 1
ATOM 1411 C CA . SER A 1 187 ? -1.262 6.458 -2.956 1.00 98.44 187 SER A CA 1
ATOM 1412 C C . SER A 1 187 ? -0.309 7.306 -3.794 1.00 98.44 187 SER A C 1
ATOM 1414 O O . SER A 1 187 ? -0.016 6.960 -4.935 1.00 98.44 187 SER A O 1
ATOM 1416 N N . ALA A 1 188 ? 0.283 8.344 -3.200 1.00 98.44 188 ALA A N 1
ATOM 1417 C CA . ALA A 1 188 ? 1.258 9.204 -3.858 1.00 98.44 188 ALA A CA 1
ATOM 1418 C C . ALA A 1 188 ? 2.501 8.442 -4.358 1.00 98.44 188 ALA A C 1
ATOM 1420 O O . ALA A 1 188 ? 3.037 8.788 -5.416 1.00 98.44 188 ALA A O 1
ATOM 1421 N N . VAL A 1 189 ? 2.968 7.430 -3.616 1.00 98.44 189 VAL A N 1
ATOM 1422 C CA . VAL A 1 189 ? 4.070 6.540 -4.028 1.00 98.44 189 VAL A CA 1
ATOM 1423 C C . VAL A 1 189 ? 3.614 5.587 -5.134 1.00 98.44 189 VAL A C 1
ATOM 1425 O O . VAL A 1 189 ? 4.298 5.471 -6.152 1.00 98.44 189 VAL A O 1
ATOM 1428 N N . LEU A 1 190 ? 2.453 4.943 -4.970 1.00 98.38 190 LEU A N 1
ATOM 1429 C CA . LEU A 1 190 ? 1.886 4.014 -5.954 1.00 98.38 190 LEU A CA 1
ATOM 1430 C C . LEU A 1 190 ? 1.675 4.683 -7.316 1.00 98.38 190 LEU A C 1
ATOM 1432 O O . LEU A 1 190 ? 2.140 4.156 -8.325 1.00 98.38 190 LEU A O 1
ATOM 1436 N N . THR A 1 191 ? 1.031 5.854 -7.350 1.00 98.31 191 THR A N 1
ATOM 1437 C CA . THR A 1 191 ? 0.775 6.612 -8.584 1.00 98.31 191 THR A CA 1
ATOM 1438 C C . THR A 1 191 ? 2.082 6.990 -9.277 1.00 98.31 191 THR A C 1
ATOM 1440 O O . THR A 1 191 ? 2.195 6.844 -10.495 1.00 98.31 191 THR A O 1
ATOM 1443 N N . LYS A 1 192 ? 3.108 7.403 -8.518 1.00 97.94 192 LYS A N 1
ATOM 1444 C CA . LYS A 1 192 ? 4.428 7.730 -9.076 1.00 97.94 192 LYS A CA 1
ATOM 1445 C C . LYS A 1 192 ? 5.111 6.498 -9.676 1.00 97.94 192 LYS A C 1
ATOM 1447 O O . LYS A 1 192 ? 5.520 6.552 -10.830 1.00 97.94 192 LYS A O 1
ATOM 1452 N N . MET A 1 193 ? 5.194 5.386 -8.943 1.00 97.69 193 MET A N 1
ATOM 1453 C CA . MET A 1 193 ? 5.790 4.139 -9.447 1.00 97.69 193 MET A CA 1
ATOM 1454 C C . MET A 1 193 ? 5.048 3.607 -10.678 1.00 97.69 193 MET A C 1
ATOM 1456 O O . MET A 1 193 ? 5.668 3.253 -11.679 1.00 97.69 193 MET A O 1
ATOM 1460 N N . ALA A 1 194 ? 3.716 3.581 -10.635 1.00 97.50 194 ALA A N 1
ATOM 1461 C CA . ALA A 1 194 ? 2.911 3.095 -11.746 1.00 97.50 194 ALA A CA 1
ATOM 1462 C C . ALA A 1 194 ? 3.042 3.987 -12.990 1.00 97.50 194 ALA A C 1
ATOM 1464 O O . ALA A 1 194 ? 3.139 3.474 -14.104 1.00 97.50 194 ALA A O 1
ATOM 1465 N N . GLY A 1 195 ? 3.091 5.311 -12.802 1.00 97.12 195 GLY A N 1
ATOM 1466 C CA . GLY A 1 195 ? 3.364 6.278 -13.865 1.00 97.12 195 GLY A CA 1
ATOM 1467 C C . GLY A 1 195 ? 4.726 6.041 -14.510 1.00 97.12 195 GLY A C 1
ATOM 1468 O O . GLY A 1 195 ? 4.801 5.854 -15.720 1.00 97.12 195 GLY A O 1
ATOM 1469 N N . THR A 1 196 ? 5.780 5.914 -13.701 1.00 95.56 196 THR A N 1
ATOM 1470 C CA . THR A 1 196 ? 7.132 5.649 -14.204 1.00 95.56 196 THR A CA 1
ATOM 1471 C C . THR A 1 196 ? 7.216 4.328 -14.985 1.00 95.56 196 THR A C 1
ATOM 1473 O O . THR A 1 196 ? 7.880 4.281 -16.017 1.00 95.56 196 THR A O 1
ATOM 1476 N N . LEU A 1 197 ? 6.541 3.252 -14.551 1.00 94.38 197 LEU A N 1
ATOM 1477 C CA . LEU A 1 197 ? 6.481 2.003 -15.334 1.00 94.38 197 LEU A CA 1
ATOM 1478 C C . LEU A 1 197 ? 5.750 2.187 -16.665 1.00 94.38 197 LEU A C 1
ATOM 1480 O O . LEU A 1 197 ? 6.182 1.652 -17.685 1.00 94.38 197 LEU A O 1
ATOM 1484 N N . TYR A 1 198 ? 4.637 2.919 -16.650 1.00 95.25 198 TYR A N 1
ATOM 1485 C CA . TYR A 1 198 ? 3.854 3.186 -17.849 1.00 95.25 198 TYR A CA 1
ATOM 1486 C C . TYR A 1 198 ? 4.664 3.974 -18.883 1.00 95.25 198 TYR A C 1
ATOM 1488 O O . TYR A 1 198 ? 4.670 3.610 -20.057 1.00 95.25 198 TYR A O 1
ATOM 1496 N N . ASP A 1 199 ? 5.377 5.011 -18.445 1.00 93.88 199 ASP A N 1
ATOM 1497 C CA . ASP A 1 199 ? 6.171 5.864 -19.328 1.00 93.88 199 ASP A CA 1
ATOM 1498 C C . ASP A 1 199 ? 7.345 5.090 -19.948 1.00 93.88 199 ASP A C 1
ATOM 1500 O O . ASP A 1 199 ? 7.511 5.122 -21.166 1.00 93.88 199 ASP A O 1
ATOM 1504 N N . ARG A 1 200 ? 8.069 4.280 -19.158 1.00 91.19 200 ARG A N 1
ATOM 1505 C CA . ARG A 1 200 ? 9.136 3.403 -19.682 1.00 91.19 200 ARG A CA 1
ATOM 1506 C C . ARG A 1 200 ? 8.628 2.416 -20.731 1.00 91.19 200 ARG A C 1
ATOM 1508 O O . ARG A 1 200 ? 9.275 2.209 -21.752 1.00 91.19 200 ARG A O 1
ATOM 1515 N N . ASN A 1 201 ? 7.475 1.792 -20.493 1.00 90.81 201 ASN A N 1
ATOM 1516 C CA . ASN A 1 201 ? 6.929 0.826 -21.447 1.00 90.81 201 ASN A CA 1
ATOM 1517 C C . ASN A 1 201 ? 6.439 1.501 -22.730 1.00 90.81 201 ASN A C 1
ATOM 1519 O O . ASN A 1 201 ? 6.606 0.948 -23.812 1.00 90.81 201 ASN A O 1
ATOM 1523 N N . LYS A 1 202 ? 5.910 2.722 -22.628 1.00 91.06 202 LYS A N 1
ATOM 1524 C CA . LYS A 1 202 ? 5.547 3.522 -23.799 1.00 91.06 202 LYS A CA 1
ATOM 1525 C C . LYS A 1 202 ? 6.769 3.875 -24.657 1.00 91.06 202 LYS A C 1
ATOM 1527 O O . LYS A 1 202 ? 6.656 3.903 -25.880 1.00 91.06 202 LYS A O 1
ATOM 1532 N N . GLU A 1 203 ? 7.919 4.147 -24.042 1.00 87.56 203 GLU A N 1
ATOM 1533 C CA . GLU A 1 203 ? 9.178 4.390 -24.763 1.00 87.56 203 GLU A CA 1
ATOM 1534 C C . GLU A 1 203 ? 9.668 3.132 -25.497 1.00 87.56 203 GLU A C 1
ATOM 1536 O O . GLU A 1 203 ? 10.068 3.225 -26.658 1.00 87.56 203 GLU A O 1
ATOM 1541 N N . LEU A 1 204 ? 9.554 1.954 -24.869 1.00 85.50 204 LEU A N 1
ATOM 1542 C CA . LEU A 1 204 ? 9.872 0.667 -25.501 1.00 85.50 204 LEU A CA 1
ATOM 1543 C C . LEU A 1 204 ? 8.997 0.390 -26.734 1.00 85.50 204 LEU A C 1
ATOM 1545 O O . LEU A 1 204 ? 9.511 -0.024 -27.773 1.00 85.50 204 LEU A O 1
ATOM 1549 N N . ASP A 1 205 ? 7.691 0.656 -26.647 1.00 84.31 205 ASP A N 1
ATOM 1550 C CA . ASP A 1 205 ? 6.756 0.465 -27.765 1.00 84.31 205 ASP A CA 1
ATOM 1551 C C . ASP A 1 205 ? 7.026 1.429 -28.933 1.00 84.31 205 ASP A C 1
ATOM 1553 O O . ASP A 1 205 ? 6.745 1.109 -30.089 1.00 84.31 205 ASP A O 1
ATOM 1557 N N . ALA A 1 206 ? 7.609 2.6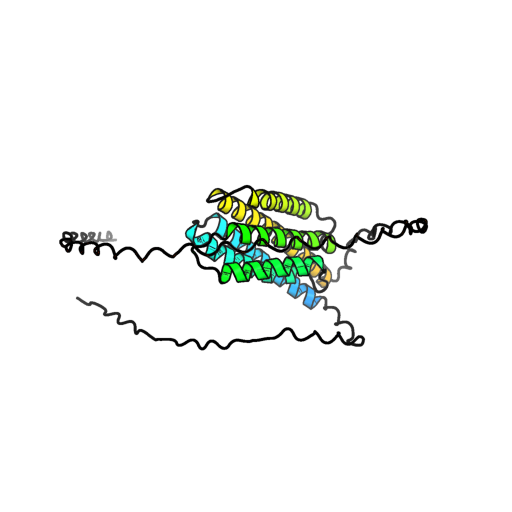00 -28.658 1.00 87.25 206 ALA A N 1
ATOM 1558 C CA . ALA A 1 206 ? 8.015 3.560 -29.683 1.00 87.25 206 ALA A CA 1
ATOM 1559 C C . ALA A 1 206 ? 9.292 3.141 -30.438 1.00 87.25 206 ALA A C 1
ATOM 1561 O O . ALA A 1 206 ? 9.751 3.876 -31.315 1.00 87.25 206 ALA A O 1
ATOM 1562 N N . GLY A 1 207 ? 9.877 1.983 -30.107 1.00 80.56 207 GLY A N 1
ATOM 1563 C CA . GLY A 1 207 ? 11.131 1.512 -30.687 1.00 80.56 207 GLY A CA 1
ATOM 1564 C C . GLY A 1 207 ? 12.339 2.347 -30.264 1.00 80.56 207 GLY A C 1
ATOM 1565 O O . GLY A 1 207 ? 13.385 2.260 -30.907 1.00 80.56 207 GLY A O 1
ATOM 1566 N N . ALA A 1 208 ? 12.211 3.161 -29.210 1.00 74.81 208 ALA A N 1
ATOM 1567 C CA . ALA A 1 208 ? 13.369 3.787 -28.599 1.00 74.81 208 ALA A CA 1
ATOM 1568 C C . ALA A 1 208 ? 14.222 2.679 -27.975 1.00 74.81 208 ALA A C 1
ATOM 1570 O O . ALA A 1 208 ? 13.699 1.816 -27.263 1.00 74.81 208 ALA A O 1
ATOM 1571 N N . GLU A 1 209 ? 15.531 2.685 -28.247 1.00 65.38 209 GLU A N 1
ATOM 1572 C CA . GLU A 1 209 ? 16.437 1.842 -27.473 1.00 65.38 209 GLU A CA 1
ATOM 1573 C C . GLU A 1 209 ? 16.207 2.170 -25.995 1.00 65.38 209 GLU A C 1
ATOM 1575 O O . GLU A 1 209 ? 16.170 3.359 -25.649 1.00 65.38 209 GLU A O 1
ATOM 1580 N N . PRO A 1 210 ? 15.995 1.160 -25.129 1.00 60.12 210 PRO A N 1
ATOM 1581 C CA . PRO A 1 210 ? 15.832 1.413 -23.712 1.00 60.12 210 PRO A CA 1
ATOM 1582 C C . PRO A 1 210 ? 17.037 2.226 -23.277 1.00 60.12 210 PRO A C 1
ATOM 1584 O O . PRO A 1 210 ? 18.160 1.722 -23.340 1.00 60.12 210 PRO A O 1
ATOM 1587 N N . SER A 1 211 ? 16.810 3.479 -22.860 1.00 57.69 211 SER A N 1
ATOM 1588 C CA . SER A 1 211 ? 17.834 4.208 -22.119 1.00 57.69 211 SER A CA 1
ATOM 1589 C C . SER A 1 211 ? 18.224 3.253 -21.010 1.00 57.69 211 SER A C 1
ATOM 1591 O O . SER A 1 211 ? 17.329 2.876 -20.241 1.00 57.69 211 SER A O 1
ATOM 1593 N N . PRO A 1 212 ? 19.471 2.743 -20.991 1.00 55.28 212 PRO A N 1
ATOM 1594 C CA . PRO A 1 212 ? 19.851 1.766 -20.000 1.00 55.28 212 PRO A CA 1
ATOM 1595 C C . PRO A 1 212 ? 19.496 2.426 -18.686 1.00 55.28 212 PRO A C 1
ATOM 1597 O O . PRO A 1 212 ? 19.999 3.510 -18.385 1.00 55.28 212 PRO A O 1
ATOM 1600 N N . ALA A 1 213 ? 18.554 1.829 -17.948 1.00 53.88 213 ALA A N 1
ATOM 1601 C CA . ALA A 1 213 ? 18.437 2.152 -16.549 1.00 53.88 213 ALA A CA 1
ATOM 1602 C C . ALA A 1 213 ? 19.860 1.939 -16.070 1.00 53.88 213 ALA A C 1
ATOM 1604 O O . ALA A 1 213 ? 20.364 0.815 -16.164 1.00 53.88 213 ALA A O 1
ATOM 1605 N N . THR A 1 214 ? 20.551 3.027 -15.734 1.00 50.31 214 THR A N 1
ATOM 1606 C CA . THR A 1 214 ? 21.898 2.980 -15.197 1.00 50.31 214 THR A CA 1
ATOM 1607 C C . THR A 1 214 ? 21.706 2.353 -13.835 1.00 50.31 214 THR A C 1
ATOM 1609 O O . THR A 1 214 ? 21.641 3.045 -12.826 1.00 50.31 214 THR A O 1
ATOM 1612 N N . GLN A 1 215 ? 21.463 1.040 -13.826 1.00 48.94 215 GLN A N 1
ATOM 1613 C CA . GLN A 1 215 ? 21.458 0.194 -12.668 1.00 48.94 215 GLN A CA 1
ATOM 1614 C C . GLN A 1 215 ? 22.845 0.475 -12.132 1.00 48.94 215 GLN A C 1
ATOM 1616 O O . GLN A 1 215 ? 23.815 0.147 -12.828 1.00 48.94 215 GLN A O 1
ATOM 1621 N N . PRO A 1 216 ? 22.963 1.219 -11.015 1.00 48.44 216 PRO A N 1
ATOM 1622 C CA . PRO A 1 216 ? 24.264 1.491 -10.443 1.00 48.44 216 PRO A CA 1
ATOM 1623 C C . PRO A 1 216 ? 24.884 0.116 -10.345 1.00 48.44 216 PRO A C 1
ATOM 1625 O O . PRO A 1 216 ? 24.231 -0.755 -9.760 1.00 48.44 216 PRO A O 1
ATOM 1628 N N . ALA A 1 217 ? 26.002 -0.108 -11.054 1.00 50.03 217 ALA A N 1
ATOM 1629 C CA . ALA A 1 217 ? 26.676 -1.397 -11.080 1.00 50.03 217 ALA A CA 1
ATOM 1630 C C . ALA A 1 217 ? 26.676 -1.832 -9.637 1.00 50.03 217 ALA A C 1
ATOM 1632 O O . ALA A 1 217 ? 27.242 -1.090 -8.831 1.00 50.03 217 ALA A O 1
ATOM 1633 N N . ALA A 1 218 ? 25.867 -2.853 -9.315 1.00 49.62 218 ALA A N 1
ATOM 1634 C CA . ALA A 1 218 ? 25.521 -3.097 -7.936 1.00 49.62 218 ALA A CA 1
ATOM 1635 C C . ALA A 1 218 ? 26.872 -3.229 -7.268 1.00 49.62 218 ALA A C 1
ATOM 1637 O O . ALA A 1 218 ? 27.610 -4.176 -7.548 1.00 49.62 218 ALA A O 1
ATOM 1638 N N . THR A 1 219 ? 27.233 -2.255 -6.438 1.00 44.50 219 THR A N 1
ATOM 1639 C CA . THR A 1 219 ? 28.232 -2.447 -5.413 1.00 44.50 219 THR A CA 1
ATOM 1640 C C . THR A 1 219 ? 27.521 -3.384 -4.464 1.00 44.50 219 THR A C 1
ATOM 1642 O O . THR A 1 219 ? 27.052 -3.006 -3.396 1.00 44.50 219 THR A O 1
ATOM 1645 N N . GLN A 1 220 ? 27.355 -4.626 -4.938 1.00 45.09 220 GLN A N 1
ATOM 1646 C CA . GLN A 1 220 ? 27.264 -5.819 -4.155 1.00 45.09 220 GLN A CA 1
ATOM 1647 C C . GLN A 1 220 ? 28.326 -5.546 -3.108 1.00 45.09 220 GLN A C 1
ATOM 1649 O O . GLN A 1 220 ? 29.486 -5.375 -3.504 1.00 45.09 220 GLN A O 1
ATOM 1654 N N . PRO A 1 221 ? 27.928 -5.290 -1.848 1.00 49.44 221 PRO A N 1
ATOM 1655 C CA . PRO A 1 221 ? 28.884 -4.997 -0.803 1.00 49.44 221 PRO A CA 1
ATOM 1656 C C . PRO A 1 221 ? 29.919 -6.088 -0.953 1.00 49.44 221 PRO A C 1
ATOM 1658 O O . PRO A 1 221 ? 29.527 -7.258 -0.887 1.00 49.44 221 PRO A O 1
ATOM 1661 N N . SER A 1 222 ? 31.149 -5.722 -1.345 1.00 44.91 222 SER A N 1
ATOM 1662 C CA . SER A 1 222 ? 32.198 -6.700 -1.587 1.00 44.91 222 SER A CA 1
ATOM 1663 C C . SER A 1 222 ? 32.137 -7.587 -0.371 1.00 44.91 222 SER A C 1
ATOM 1665 O O . SER A 1 222 ? 32.269 -7.061 0.740 1.00 44.91 222 SER A O 1
ATOM 1667 N N . ALA A 1 223 ? 31.773 -8.862 -0.569 1.00 48.75 223 ALA A N 1
ATOM 1668 C CA . ALA A 1 223 ? 31.718 -9.797 0.535 1.00 48.75 223 ALA A CA 1
ATOM 1669 C C . ALA A 1 223 ? 33.033 -9.560 1.276 1.00 48.75 223 ALA A C 1
ATOM 1671 O O . ALA A 1 223 ? 34.071 -9.554 0.596 1.00 48.75 223 ALA A O 1
ATOM 1672 N N . PRO A 1 224 ? 32.994 -9.178 2.570 1.00 56.44 224 PRO A N 1
ATOM 1673 C CA . PRO A 1 224 ? 34.209 -8.816 3.279 1.00 56.44 224 PRO A CA 1
ATOM 1674 C C . PRO A 1 224 ? 35.221 -9.916 2.969 1.00 56.44 224 PRO A C 1
ATOM 1676 O O . PRO A 1 224 ? 34.805 -11.084 2.955 1.00 56.44 224 PRO A O 1
ATOM 1679 N N . PRO A 1 225 ? 36.472 -9.561 2.598 1.00 63.34 225 PRO A N 1
ATOM 1680 C CA . PRO A 1 225 ? 37.473 -10.555 2.236 1.00 63.34 225 PRO A CA 1
ATOM 1681 C C . PRO A 1 225 ? 37.377 -11.664 3.275 1.00 63.34 225 PRO A C 1
ATOM 1683 O O . PRO A 1 225 ? 37.255 -11.311 4.456 1.00 63.34 225 PRO A O 1
ATOM 1686 N N . PRO A 1 226 ? 37.289 -12.943 2.855 1.00 58.03 226 PRO A N 1
ATOM 1687 C CA . PRO A 1 226 ? 37.097 -14.044 3.783 1.00 58.03 226 PRO A CA 1
ATOM 1688 C C . PRO A 1 226 ? 38.085 -13.814 4.909 1.00 58.03 226 PRO A C 1
ATOM 1690 O O . PRO A 1 226 ? 39.288 -13.754 4.652 1.00 58.03 226 PRO A O 1
ATOM 1693 N N . ALA A 1 227 ? 37.560 -13.520 6.103 1.00 61.56 227 ALA A N 1
ATOM 1694 C CA . ALA A 1 227 ? 38.415 -13.263 7.241 1.00 61.56 227 ALA A CA 1
ATOM 1695 C C . ALA A 1 227 ? 39.355 -14.463 7.306 1.00 61.56 227 ALA A C 1
ATOM 1697 O O . ALA A 1 227 ? 38.864 -15.598 7.222 1.00 61.56 227 ALA A O 1
ATOM 1698 N N . ASP A 1 228 ? 40.670 -14.208 7.370 1.00 57.19 228 ASP A N 1
ATOM 1699 C CA . ASP A 1 228 ? 41.650 -15.252 7.666 1.00 57.19 228 ASP A CA 1
ATOM 1700 C C . ASP A 1 228 ? 41.019 -16.147 8.726 1.00 57.19 228 ASP A C 1
ATOM 1702 O O . ASP A 1 228 ? 40.502 -15.586 9.703 1.00 57.19 228 ASP A O 1
ATOM 1706 N N . PRO A 1 229 ? 40.941 -17.475 8.507 1.00 60.31 229 PRO A N 1
ATOM 1707 C CA . PRO A 1 229 ? 40.231 -18.369 9.402 1.00 60.31 229 PRO A CA 1
ATOM 1708 C C . PRO A 1 229 ? 40.725 -18.077 10.808 1.00 60.31 229 PRO A C 1
ATOM 1710 O O . PRO A 1 229 ? 41.870 -18.385 11.148 1.00 60.31 229 PRO A O 1
ATOM 1713 N N . ALA A 1 230 ? 39.880 -17.387 11.582 1.00 52.19 230 ALA A N 1
ATOM 1714 C CA . ALA A 1 230 ? 40.216 -17.013 12.935 1.00 52.19 230 ALA A CA 1
ATOM 1715 C C . ALA A 1 230 ? 40.619 -18.315 13.609 1.00 52.19 230 ALA A C 1
ATOM 1717 O O . ALA A 1 230 ? 39.896 -19.313 13.477 1.00 52.19 230 ALA A O 1
ATOM 1718 N N . ALA A 1 231 ? 41.798 -18.312 14.244 1.00 65.25 231 ALA A N 1
ATOM 1719 C CA . ALA A 1 231 ? 42.266 -19.433 15.042 1.00 65.25 231 ALA A CA 1
ATOM 1720 C C . ALA A 1 231 ? 41.050 -19.993 15.788 1.00 65.25 231 ALA A C 1
ATOM 1722 O O . ALA A 1 231 ? 40.333 -19.185 16.391 1.00 65.25 231 ALA A O 1
ATOM 1723 N N . PRO A 1 232 ? 40.752 -21.300 15.633 1.00 60.97 232 PRO A N 1
ATOM 1724 C CA . PRO A 1 232 ? 39.469 -21.876 15.997 1.00 60.97 232 PRO A CA 1
ATOM 1725 C C . PRO A 1 232 ? 39.067 -21.329 17.352 1.00 60.97 232 PRO A C 1
ATOM 1727 O O . PRO A 1 232 ? 39.798 -21.514 18.329 1.00 60.97 232 PRO A O 1
ATOM 1730 N N . ALA A 1 233 ? 37.959 -20.577 17.372 1.00 61.44 233 ALA A N 1
ATOM 1731 C CA . ALA A 1 233 ? 37.416 -20.063 18.613 1.00 61.44 233 ALA A CA 1
ATOM 1732 C C . ALA A 1 233 ? 37.371 -21.253 19.579 1.00 61.44 233 ALA A C 1
ATOM 1734 O O . ALA A 1 233 ? 36.904 -22.323 19.160 1.00 61.44 233 ALA A O 1
ATOM 1735 N N . PRO A 1 234 ? 37.928 -21.126 20.801 1.00 67.44 234 PRO A N 1
ATOM 1736 C CA . PRO A 1 234 ? 37.908 -22.215 21.763 1.00 67.44 234 PRO A CA 1
ATOM 1737 C C . PRO A 1 234 ? 36.488 -22.755 21.791 1.00 67.44 234 PRO A C 1
ATOM 1739 O O . PRO A 1 234 ? 35.541 -21.967 21.885 1.00 67.44 234 PRO A O 1
ATOM 1742 N N . ALA A 1 235 ? 36.367 -24.071 21.575 1.00 63.69 235 ALA A N 1
ATOM 1743 C CA . ALA A 1 235 ? 35.085 -24.747 21.472 1.00 63.69 235 ALA A CA 1
ATOM 1744 C C . ALA A 1 235 ? 34.167 -24.176 22.558 1.00 63.69 235 ALA A C 1
ATOM 1746 O O . ALA A 1 235 ? 34.610 -24.128 23.713 1.00 63.69 235 ALA A O 1
ATOM 1747 N N . PRO A 1 236 ? 32.961 -23.683 22.208 1.00 64.31 236 PRO A N 1
ATOM 1748 C CA . PRO A 1 236 ? 32.033 -23.171 23.198 1.00 64.31 236 PRO A CA 1
ATOM 1749 C C . PRO A 1 236 ? 31.962 -24.213 24.301 1.00 64.31 236 PRO A C 1
ATOM 1751 O O . PRO A 1 236 ? 31.624 -25.366 24.014 1.00 64.31 236 PRO A O 1
ATOM 1754 N N . SER A 1 237 ? 32.372 -23.846 25.522 1.00 68.19 237 SER A N 1
ATOM 1755 C CA . SER A 1 237 ? 32.188 -24.710 26.682 1.00 68.19 237 SER A CA 1
ATOM 1756 C C . SER A 1 237 ? 30.758 -25.202 26.593 1.00 68.19 237 SER A C 1
ATOM 1758 O O . SER A 1 237 ? 29.851 -24.370 26.487 1.00 68.19 237 SER A O 1
ATOM 1760 N N . ALA A 1 238 ? 30.591 -26.527 26.503 1.00 64.94 238 ALA A N 1
ATOM 1761 C CA . ALA A 1 238 ? 29.287 -27.147 26.335 1.00 64.94 238 ALA A CA 1
ATOM 1762 C C . ALA A 1 238 ? 28.317 -26.414 27.265 1.00 64.94 238 ALA A C 1
ATOM 1764 O O . ALA A 1 238 ? 28.673 -26.257 28.441 1.00 64.94 238 ALA A O 1
ATOM 1765 N N . PRO A 1 239 ? 27.180 -25.890 26.756 1.00 62.19 239 PRO A N 1
ATOM 1766 C CA . PRO A 1 239 ? 26.189 -25.248 27.598 1.00 62.19 239 PRO A CA 1
ATOM 1767 C C . PRO A 1 239 ? 26.002 -26.160 28.794 1.00 62.19 239 PRO A C 1
ATOM 1769 O O . PRO A 1 239 ? 25.658 -27.332 28.609 1.00 62.19 239 PRO A O 1
ATOM 1772 N N . GLY A 1 240 ? 26.374 -25.667 29.983 1.00 64.25 240 GLY A N 1
ATOM 1773 C CA . GLY A 1 240 ? 26.238 -26.445 31.203 1.00 64.25 240 GLY A CA 1
ATOM 1774 C C . GLY A 1 240 ? 24.836 -27.021 31.175 1.00 64.25 240 GLY A C 1
ATOM 1775 O O . GLY A 1 240 ? 23.901 -26.276 30.866 1.00 64.25 240 GLY A O 1
ATOM 1776 N N . GLN A 1 241 ? 24.726 -28.345 31.350 1.00 66.69 241 GLN A N 1
ATOM 1777 C CA . GLN A 1 241 ? 23.437 -29.028 31.348 1.00 66.69 241 GLN A CA 1
ATOM 1778 C C . GLN A 1 241 ? 22.462 -28.137 32.112 1.00 66.69 241 GLN A C 1
ATOM 1780 O O . GLN A 1 241 ? 22.784 -27.792 33.254 1.00 66.69 241 GLN A O 1
ATOM 1785 N N . PRO A 1 242 ? 21.361 -27.684 31.481 1.00 65.19 242 PRO A N 1
ATOM 1786 C CA . PRO A 1 242 ? 20.423 -26.810 32.153 1.00 65.19 242 PRO A CA 1
ATOM 1787 C C . PRO A 1 242 ? 20.067 -27.498 33.458 1.00 65.19 242 PRO A C 1
ATOM 1789 O O . PRO A 1 242 ? 19.582 -28.633 33.449 1.00 65.19 242 PRO A O 1
ATOM 1792 N N . THR A 1 243 ? 20.418 -26.849 34.570 1.00 70.81 243 THR A N 1
ATOM 1793 C CA . THR A 1 243 ? 20.096 -27.338 35.902 1.00 70.81 243 THR A CA 1
ATOM 1794 C C . THR A 1 243 ? 18.611 -27.670 35.863 1.00 70.81 243 THR A C 1
ATOM 1796 O O . THR A 1 243 ? 17.843 -26.793 35.448 1.00 70.81 243 THR A O 1
ATOM 1799 N N . PRO A 1 244 ? 18.204 -28.916 36.176 1.00 74.19 244 PRO A N 1
ATOM 1800 C CA . PRO A 1 244 ? 16.815 -29.326 36.076 1.00 74.19 244 PRO A CA 1
ATOM 1801 C C . PRO A 1 244 ? 15.941 -28.252 36.705 1.00 74.19 244 PRO A C 1
ATOM 1803 O O . PRO A 1 244 ? 16.169 -27.875 37.858 1.00 74.19 244 PRO A O 1
ATOM 1806 N N . ALA A 1 245 ? 15.016 -27.704 35.910 1.00 76.25 245 ALA A N 1
ATOM 1807 C CA . ALA A 1 245 ? 14.083 -26.706 36.400 1.00 76.25 245 ALA A CA 1
ATOM 1808 C C . ALA A 1 245 ? 13.467 -27.260 37.697 1.00 76.25 245 ALA A C 1
ATOM 1810 O O . ALA A 1 245 ? 13.040 -28.422 37.690 1.00 76.25 245 ALA A O 1
ATOM 1811 N N . PRO A 1 246 ? 13.479 -26.494 38.806 1.00 76.38 246 PRO A N 1
ATOM 1812 C CA . PRO A 1 246 ? 12.893 -26.933 40.061 1.00 76.38 246 PRO A CA 1
ATOM 1813 C C . PRO A 1 246 ? 11.511 -27.507 39.786 1.00 76.38 246 PRO A C 1
ATOM 1815 O O . PRO A 1 246 ? 10.722 -26.881 39.073 1.00 76.38 246 PRO A O 1
ATOM 1818 N N . ALA A 1 247 ? 11.254 -28.714 40.300 1.00 79.25 247 ALA A N 1
ATOM 1819 C CA . ALA A 1 247 ? 9.960 -29.357 40.147 1.00 79.25 247 ALA A CA 1
ATOM 1820 C C . ALA A 1 247 ? 8.873 -28.331 40.513 1.00 79.25 247 ALA A C 1
ATOM 1822 O O . ALA A 1 247 ? 8.990 -27.703 41.573 1.00 79.25 247 ALA A O 1
ATOM 1823 N N . PRO A 1 248 ? 7.881 -28.096 39.634 1.00 75.81 248 PRO A N 1
ATOM 1824 C CA . PRO A 1 248 ? 6.847 -27.109 39.891 1.00 75.81 248 PRO A CA 1
ATOM 1825 C C . PRO A 1 248 ? 6.250 -27.383 41.267 1.00 75.81 248 PRO A C 1
ATOM 1827 O O . PRO A 1 248 ? 5.876 -28.519 41.572 1.00 75.81 248 PRO A O 1
ATOM 1830 N N . ALA A 1 249 ? 6.227 -26.345 42.108 1.00 78.81 249 ALA A N 1
ATOM 1831 C CA . ALA A 1 249 ? 5.603 -26.429 43.417 1.00 78.81 249 ALA A CA 1
ATOM 1832 C C . ALA A 1 249 ? 4.185 -26.997 43.241 1.00 78.81 249 ALA A C 1
ATOM 1834 O O . ALA A 1 249 ? 3.512 -26.629 42.268 1.00 78.81 249 ALA A O 1
ATOM 1835 N N . PRO A 1 250 ? 3.743 -27.909 44.127 1.00 78.38 250 PRO A N 1
ATOM 1836 C CA . PRO A 1 250 ? 2.424 -28.512 44.021 1.00 78.38 250 PRO A CA 1
ATOM 1837 C C . PRO A 1 250 ? 1.392 -27.401 43.865 1.00 78.38 250 PRO A C 1
ATOM 1839 O O . PRO A 1 250 ? 1.379 -26.448 44.649 1.00 78.38 250 PRO A O 1
ATOM 1842 N N . SER A 1 251 ? 0.572 -27.499 42.815 1.00 75.62 251 SER A N 1
ATOM 1843 C CA . SER A 1 251 ? -0.508 -26.546 42.600 1.00 75.62 251 SER A CA 1
ATOM 1844 C C . SER A 1 251 ? -1.333 -26.461 43.884 1.00 75.62 251 SER A C 1
ATOM 1846 O O . SER A 1 251 ? -1.664 -27.511 44.446 1.00 75.62 251 SER A O 1
ATOM 1848 N N . PRO A 1 252 ? -1.627 -25.247 44.383 1.00 76.75 252 PRO A N 1
ATOM 1849 C CA . PRO A 1 252 ? -2.439 -25.091 45.575 1.00 76.75 252 PRO A CA 1
ATOM 1850 C C . PRO A 1 252 ? -3.739 -25.863 45.371 1.00 76.75 252 PRO A C 1
ATOM 1852 O O . PRO A 1 252 ? -4.412 -25.699 44.350 1.00 76.75 252 PRO A O 1
ATOM 1855 N N . VAL A 1 253 ? -4.047 -26.744 46.326 1.00 82.06 253 VAL A N 1
ATOM 1856 C CA . VAL A 1 253 ? -5.329 -27.445 46.375 1.00 82.06 253 VAL A CA 1
ATOM 1857 C C . VAL A 1 253 ? -6.416 -26.373 46.272 1.00 82.06 253 VAL A C 1
ATOM 1859 O O . VAL A 1 253 ? -6.385 -25.429 47.069 1.00 82.06 253 VAL A O 1
ATOM 1862 N N . PRO A 1 254 ? -7.330 -26.462 45.289 1.00 73.69 254 PRO A N 1
ATOM 1863 C CA . PRO A 1 254 ? -8.427 -25.520 45.165 1.00 73.69 254 PRO A CA 1
ATOM 1864 C C . PRO A 1 254 ? -9.148 -25.412 46.505 1.00 73.69 254 PRO A C 1
ATOM 1866 O O . PRO A 1 254 ? -9.566 -26.426 47.071 1.00 73.69 254 PRO A O 1
ATOM 1869 N N . ALA A 1 255 ? -9.256 -24.191 47.029 1.00 77.94 255 ALA A N 1
ATOM 1870 C CA . ALA A 1 255 ? -10.080 -23.937 48.198 1.00 77.94 255 ALA A CA 1
ATOM 1871 C C . ALA A 1 255 ? -11.506 -24.450 47.915 1.00 77.94 255 ALA A C 1
ATOM 1873 O O . ALA A 1 255 ? -11.965 -24.333 46.771 1.00 77.94 255 ALA A O 1
ATOM 1874 N N . PRO A 1 256 ? -12.195 -25.029 48.918 1.00 77.62 256 PRO A N 1
ATOM 1875 C CA . PRO A 1 256 ? -13.573 -25.471 48.777 1.00 77.62 256 PRO A CA 1
ATOM 1876 C C . PRO A 1 256 ? -14.401 -24.372 48.121 1.00 77.62 256 PRO A C 1
ATOM 1878 O O . PRO A 1 256 ? -14.463 -23.250 48.621 1.00 77.62 256 PRO A O 1
ATOM 1881 N N . THR A 1 257 ? -14.976 -24.688 46.964 1.00 73.19 257 THR A N 1
ATOM 1882 C CA . THR A 1 257 ? -15.867 -23.784 46.245 1.00 73.19 257 THR A CA 1
ATOM 1883 C C . THR A 1 257 ? -17.027 -23.457 47.176 1.00 73.19 257 THR A C 1
ATOM 1885 O O . THR A 1 257 ? -17.775 -24.358 47.561 1.00 73.19 257 THR A O 1
ATOM 1888 N N . GLU A 1 258 ? -17.142 -22.192 47.585 1.00 75.12 258 GLU A N 1
ATOM 1889 C CA . GLU A 1 258 ? -18.298 -21.742 48.349 1.00 75.12 258 GLU A CA 1
ATOM 1890 C C . GLU A 1 258 ? -19.572 -22.072 47.556 1.00 75.12 258 GLU A C 1
ATOM 1892 O O . GLU A 1 258 ? -19.597 -21.911 46.328 1.00 75.12 258 GLU A O 1
ATOM 1897 N N . PRO A 1 259 ? -20.618 -22.586 48.225 1.00 76.69 259 PRO A N 1
ATOM 1898 C CA . PRO A 1 259 ? -21.872 -22.897 47.568 1.00 76.69 259 PRO A CA 1
ATOM 1899 C C . PRO A 1 259 ? -22.402 -21.641 46.864 1.00 76.69 259 PRO A C 1
ATOM 1901 O O . PRO A 1 259 ? -22.315 -20.544 47.422 1.00 76.69 259 PRO A O 1
ATOM 1904 N N . PRO A 1 260 ? -22.940 -21.780 45.641 1.00 73.62 260 PRO A N 1
ATOM 1905 C CA . PRO A 1 260 ? -23.436 -20.651 44.873 1.00 73.62 260 PRO A CA 1
ATOM 1906 C C . PRO A 1 260 ? -24.441 -19.860 45.711 1.00 73.62 260 PRO A C 1
ATOM 1908 O O . PRO A 1 260 ? -25.420 -20.415 46.219 1.00 73.62 260 PRO A O 1
ATOM 1911 N N . ALA A 1 261 ? -24.174 -18.561 45.864 1.00 74.56 261 ALA A N 1
ATOM 1912 C CA . ALA A 1 261 ? -25.102 -17.639 46.491 1.00 74.56 261 ALA A CA 1
ATOM 1913 C C . ALA A 1 261 ? -26.465 -17.765 45.800 1.00 74.56 261 ALA A C 1
ATOM 1915 O O . ALA A 1 261 ? -26.547 -17.822 44.569 1.00 74.56 261 ALA A O 1
ATOM 1916 N N . SER A 1 262 ? -27.528 -17.845 46.605 1.00 75.19 262 SER A N 1
ATOM 1917 C CA . SER A 1 262 ? -28.894 -17.918 46.089 1.00 75.19 262 SER A CA 1
ATOM 1918 C C . SER A 1 262 ? -29.134 -16.781 45.090 1.00 75.19 262 SER A C 1
ATOM 1920 O O . SER A 1 262 ? -28.726 -15.648 45.363 1.00 75.19 262 SER A O 1
ATOM 1922 N N . PRO A 1 263 ? -29.764 -17.066 43.936 1.00 71.00 263 PRO A N 1
ATOM 1923 C CA . PRO A 1 263 ? -29.988 -16.069 42.903 1.00 71.00 263 PRO A CA 1
ATOM 1924 C C . PRO A 1 263 ? -30.741 -14.876 43.490 1.00 71.00 263 PRO A C 1
ATOM 1926 O O . PRO A 1 263 ? -31.788 -15.033 44.122 1.00 71.00 263 PRO A O 1
ATOM 1929 N N . ALA A 1 264 ? -30.176 -13.684 43.291 1.00 76.88 264 ALA A N 1
ATOM 1930 C CA . ALA A 1 264 ? -30.838 -12.440 43.640 1.00 76.88 264 ALA A CA 1
ATOM 1931 C C . ALA A 1 264 ? -32.199 -12.366 42.916 1.00 76.88 264 ALA A C 1
ATOM 1933 O O . ALA A 1 264 ? -32.289 -12.794 41.759 1.00 76.88 264 ALA A O 1
ATOM 1934 N N . PRO A 1 265 ? -33.253 -11.842 43.568 1.00 74.62 265 PRO A N 1
ATOM 1935 C CA . PRO A 1 265 ? -34.570 -11.702 42.962 1.00 74.62 265 PRO A CA 1
ATOM 1936 C C . PRO A 1 265 ? -34.481 -10.971 41.623 1.00 74.62 265 PRO A C 1
ATOM 1938 O O . PRO A 1 265 ? -33.810 -9.942 41.513 1.00 74.62 265 PRO A O 1
ATOM 1941 N N . ALA A 1 266 ? -35.160 -11.513 40.612 1.00 75.00 266 ALA A N 1
ATOM 1942 C CA . ALA A 1 266 ? -35.271 -10.880 39.308 1.00 75.00 266 ALA A CA 1
ATOM 1943 C C . ALA A 1 266 ? -35.799 -9.438 39.475 1.00 75.00 266 ALA A C 1
ATOM 1945 O O . ALA A 1 266 ? -36.792 -9.242 40.185 1.00 75.00 266 ALA A O 1
ATOM 1946 N N . PRO A 1 267 ? -35.158 -8.432 38.849 1.00 76.12 267 PRO A N 1
ATOM 1947 C CA . PRO A 1 267 ? -35.674 -7.072 38.822 1.00 76.12 267 PRO A CA 1
ATOM 1948 C C . PRO A 1 267 ? -37.108 -7.065 38.295 1.00 76.12 267 PRO A C 1
ATOM 1950 O O . PRO A 1 267 ? -37.393 -7.667 37.259 1.00 76.12 267 PRO A O 1
ATOM 1953 N N . ALA A 1 268 ? -38.001 -6.402 39.030 1.00 74.88 268 ALA A N 1
ATOM 1954 C CA . ALA A 1 268 ? -39.389 -6.241 38.634 1.00 74.88 268 ALA A CA 1
ATOM 1955 C C . ALA A 1 268 ? -39.469 -5.614 37.235 1.00 74.88 268 ALA A C 1
ATOM 1957 O O . ALA A 1 268 ? -38.794 -4.624 36.943 1.00 74.88 268 ALA A O 1
ATOM 1958 N N . GLU A 1 269 ? -40.291 -6.224 36.384 1.00 74.69 269 GLU A N 1
ATOM 1959 C CA . GLU A 1 269 ? -40.583 -5.758 35.035 1.00 74.69 269 GLU A CA 1
ATOM 1960 C C . GLU A 1 269 ? -41.061 -4.292 35.090 1.00 74.69 269 GLU A C 1
ATOM 1962 O O . GLU A 1 269 ? -42.006 -3.988 35.827 1.00 74.69 269 GLU A O 1
ATOM 1967 N N . PRO A 1 270 ? -40.405 -3.358 34.375 1.00 72.69 270 PRO A N 1
ATOM 1968 C CA . PRO A 1 270 ? -40.840 -1.970 34.335 1.00 72.69 270 PRO A CA 1
ATOM 1969 C C . PRO A 1 270 ? -42.260 -1.888 33.779 1.00 72.69 270 PRO A C 1
ATOM 1971 O O . PRO A 1 270 ? -42.554 -2.447 32.722 1.00 72.69 270 PRO A O 1
ATOM 1974 N N . ALA A 1 271 ? -43.133 -1.173 34.487 1.00 73.94 271 ALA A N 1
ATOM 1975 C CA . ALA A 1 271 ? -44.496 -0.926 34.043 1.00 73.94 271 ALA A CA 1
ATOM 1976 C C . ALA A 1 271 ? -44.507 -0.295 32.632 1.00 73.94 271 ALA A C 1
ATOM 1978 O O . ALA A 1 271 ? -43.664 0.561 32.341 1.00 73.94 271 ALA A O 1
ATOM 1979 N N . PRO A 1 272 ? -45.456 -0.686 31.762 1.00 72.31 272 PRO A N 1
ATOM 1980 C CA . PRO A 1 272 ? -45.539 -0.182 30.399 1.00 72.31 272 PRO A CA 1
ATOM 1981 C C . PRO A 1 272 ? -45.691 1.340 30.400 1.00 72.31 272 PRO A C 1
ATOM 1983 O O . PRO A 1 272 ? -46.643 1.895 30.952 1.00 72.31 272 PRO A O 1
ATOM 1986 N N . THR A 1 273 ? -44.734 2.019 29.773 1.00 70.44 273 THR A N 1
ATOM 1987 C CA . THR A 1 273 ? -44.766 3.462 29.549 1.00 70.44 273 THR A CA 1
ATOM 1988 C C . THR A 1 273 ? -45.951 3.820 28.658 1.00 70.44 273 THR A C 1
ATOM 1990 O O . THR A 1 273 ? -46.181 3.208 27.613 1.00 70.44 273 THR A O 1
ATOM 1993 N N . ALA A 1 274 ? -46.713 4.822 29.097 1.00 73.75 274 ALA A N 1
ATOM 1994 C CA . ALA A 1 274 ? -47.871 5.346 28.390 1.00 73.75 274 ALA A CA 1
ATOM 1995 C C . ALA A 1 274 ? -47.509 5.788 26.954 1.00 73.75 274 ALA A C 1
ATOM 1997 O O . ALA A 1 274 ? -46.411 6.306 26.730 1.00 73.75 274 ALA A O 1
ATOM 1998 N N . PRO A 1 275 ? -48.419 5.603 25.980 1.00 69.25 275 PRO A N 1
ATOM 1999 C CA . PRO A 1 275 ? -48.178 5.970 24.591 1.00 69.25 275 PRO A CA 1
ATOM 2000 C C . PRO A 1 275 ? -47.909 7.473 24.454 1.00 69.25 275 PRO A C 1
ATOM 2002 O O . PRO A 1 275 ? -48.621 8.304 25.018 1.00 69.25 275 PRO A O 1
ATOM 2005 N N . ALA A 1 276 ? -46.869 7.803 23.686 1.00 73.44 276 ALA A N 1
ATOM 2006 C CA . ALA A 1 276 ? -46.498 9.174 23.372 1.00 73.44 276 ALA A CA 1
ATOM 2007 C C . ALA A 1 276 ? -47.633 9.905 22.613 1.00 73.44 276 ALA A C 1
ATOM 2009 O O . ALA A 1 276 ? -48.316 9.280 21.793 1.00 73.44 276 ALA A O 1
ATOM 2010 N N . PRO A 1 277 ? -47.833 11.217 22.853 1.00 71.06 277 PRO A N 1
ATOM 2011 C CA . PRO A 1 277 ? -48.804 12.034 22.130 1.00 71.06 277 PRO A CA 1
ATOM 2012 C C . PRO A 1 277 ? -48.564 12.007 20.617 1.00 71.06 277 PRO A C 1
ATOM 2014 O O . PRO A 1 277 ? -47.426 12.085 20.158 1.00 71.06 277 PRO A O 1
ATOM 2017 N N . ALA A 1 278 ? -49.651 11.908 19.851 1.00 70.19 278 ALA A N 1
ATOM 2018 C CA . ALA A 1 278 ? -49.617 11.905 18.396 1.00 70.19 278 ALA A CA 1
ATOM 2019 C C . ALA A 1 278 ? -49.013 13.209 17.849 1.00 70.19 278 ALA A C 1
ATOM 2021 O O . ALA A 1 278 ? -49.458 14.307 18.188 1.00 70.19 278 ALA A O 1
ATOM 2022 N N . GLU A 1 279 ? -48.011 13.061 16.987 1.00 73.94 279 GLU A N 1
ATOM 2023 C CA . GLU A 1 279 ? -47.357 14.153 16.274 1.00 73.94 279 GLU A CA 1
ATOM 2024 C C . GLU A 1 279 ? -48.353 14.828 15.303 1.00 73.94 279 GLU A C 1
ATOM 2026 O O . GLU A 1 279 ? -49.054 14.129 14.559 1.00 73.94 279 GLU A O 1
ATOM 2031 N N . PRO A 1 280 ? -48.476 16.168 15.315 1.00 68.69 280 PRO A N 1
ATOM 2032 C CA . PRO A 1 280 ? -49.386 16.889 14.433 1.00 68.69 280 PRO A CA 1
ATOM 2033 C C . PRO A 1 280 ? -48.943 16.780 12.969 1.00 68.69 280 PRO A C 1
ATOM 2035 O O . PRO A 1 280 ? -47.763 16.872 12.639 1.00 68.69 280 PRO A O 1
ATOM 2038 N N . ALA A 1 281 ? -49.920 16.583 12.082 1.00 72.69 281 ALA A N 1
ATOM 2039 C CA . ALA A 1 281 ? -49.692 16.391 10.655 1.00 72.69 281 ALA A CA 1
ATOM 2040 C C . ALA A 1 281 ? -48.984 17.603 10.005 1.00 72.69 281 ALA A C 1
ATOM 2042 O O . ALA A 1 281 ? -49.330 18.748 10.308 1.00 72.69 281 ALA A O 1
ATOM 2043 N N . PRO A 1 282 ? -48.041 17.374 9.071 1.00 69.94 282 PRO A N 1
ATOM 2044 C CA . PRO A 1 282 ? -47.351 18.449 8.371 1.00 69.94 282 PRO A CA 1
ATOM 2045 C C . PRO A 1 282 ? -48.313 19.246 7.481 1.00 69.94 282 PRO A C 1
ATOM 2047 O O . PRO A 1 282 ? -49.088 18.685 6.701 1.00 69.94 282 PRO A O 1
ATOM 2050 N N . ALA A 1 283 ? -48.237 20.573 7.593 1.00 71.75 283 ALA A N 1
ATOM 2051 C CA . ALA A 1 283 ? -48.974 21.505 6.752 1.00 71.75 283 ALA A CA 1
ATOM 2052 C C . ALA A 1 283 ? -48.551 21.357 5.282 1.00 71.75 283 ALA A C 1
ATOM 2054 O O . ALA A 1 283 ? -47.366 21.336 4.950 1.00 71.75 283 ALA A O 1
ATOM 2055 N N . THR A 1 284 ? -49.539 21.244 4.396 1.00 74.38 284 THR A N 1
ATOM 2056 C CA . THR A 1 284 ? -49.337 21.165 2.945 1.00 74.38 284 THR A CA 1
ATOM 2057 C C . THR A 1 284 ? -48.823 22.513 2.422 1.00 74.38 284 THR A C 1
ATOM 2059 O O . THR A 1 284 ? -49.488 23.525 2.652 1.00 74.38 284 THR A O 1
ATOM 2062 N N . PRO A 1 285 ? -47.673 22.575 1.724 1.00 68.19 285 PRO A N 1
ATOM 2063 C CA . PRO A 1 285 ? -47.204 23.819 1.128 1.00 68.19 285 PRO A CA 1
ATOM 2064 C C . PRO A 1 285 ? -48.119 24.238 -0.029 1.00 68.19 285 PRO A C 1
ATOM 2066 O O . PRO A 1 285 ? -48.458 23.434 -0.901 1.00 68.19 285 PRO A O 1
ATOM 2069 N N . ALA A 1 286 ? -48.523 25.509 -0.014 1.00 67.25 286 ALA A N 1
ATOM 2070 C CA . ALA A 1 286 ? -49.315 26.129 -1.065 1.00 67.25 286 ALA A CA 1
ATOM 2071 C C . ALA A 1 286 ? -48.535 26.141 -2.389 1.00 67.25 286 ALA A C 1
ATOM 2073 O O . ALA A 1 286 ? -47.377 26.553 -2.453 1.00 67.25 286 ALA A O 1
ATOM 2074 N N . GLN A 1 287 ? -49.189 25.669 -3.446 1.00 63.38 287 GLN A N 1
ATOM 2075 C CA . GLN A 1 287 ? -48.660 25.620 -4.800 1.00 63.38 287 GLN A CA 1
ATOM 2076 C C . GLN A 1 287 ? -48.812 27.013 -5.429 1.00 63.38 287 GLN A C 1
ATOM 2078 O O . GLN A 1 287 ? -49.914 27.426 -5.783 1.00 63.38 287 GLN A O 1
ATOM 2083 N N . THR A 1 288 ? -47.714 27.764 -5.514 1.00 67.56 288 THR A N 1
ATOM 2084 C CA . THR A 1 288 ? -47.684 29.070 -6.182 1.00 67.56 288 THR A CA 1
ATOM 2085 C C . THR A 1 288 ? -47.808 28.866 -7.690 1.00 67.56 288 THR A C 1
ATOM 2087 O O . THR A 1 288 ? -46.977 28.196 -8.304 1.00 67.56 288 THR A O 1
ATOM 2090 N N . ALA A 1 289 ? -48.866 29.423 -8.279 1.00 69.00 289 ALA A N 1
ATOM 2091 C CA . ALA A 1 289 ? -49.102 29.401 -9.716 1.00 69.00 289 ALA A CA 1
ATOM 2092 C C . ALA A 1 289 ? -48.030 30.217 -10.471 1.00 69.00 289 ALA A C 1
ATOM 2094 O O . ALA A 1 289 ? -47.614 31.271 -9.981 1.00 69.00 289 ALA A O 1
ATOM 2095 N N . PRO A 1 290 ? -47.589 29.772 -11.661 1.00 65.38 290 PRO A N 1
ATOM 2096 C CA . PRO A 1 290 ? -46.703 30.562 -12.506 1.00 65.38 290 PRO A CA 1
ATOM 2097 C C . PRO A 1 290 ? -47.455 31.767 -13.104 1.00 65.38 290 PRO A C 1
ATOM 2099 O O . PRO A 1 290 ? -48.622 31.625 -13.483 1.00 65.38 290 PRO A O 1
ATOM 2102 N N . PRO A 1 291 ? -46.819 32.948 -13.212 1.00 67.12 291 PRO A N 1
ATOM 2103 C CA . PRO A 1 291 ? -47.407 34.085 -13.906 1.00 67.12 291 PRO A CA 1
ATOM 2104 C C . PRO A 1 291 ? -47.514 33.801 -15.408 1.00 67.12 291 PRO A C 1
ATOM 2106 O O . PRO A 1 291 ? -46.593 33.267 -16.029 1.00 67.12 291 PRO A O 1
ATOM 2109 N N . GLY A 1 292 ? -48.682 34.134 -15.957 1.00 68.06 292 GLY A N 1
ATOM 2110 C CA . GLY A 1 292 ? -48.981 34.065 -17.379 1.00 68.06 292 GLY A CA 1
ATOM 2111 C C . GLY A 1 292 ? -48.218 35.102 -18.206 1.00 68.06 292 GLY A C 1
ATOM 2112 O O . GLY A 1 292 ? -47.812 36.134 -17.680 1.00 68.06 292 GLY A O 1
ATOM 2113 N N . GLN A 1 293 ? -48.060 34.711 -19.476 1.00 51.91 293 GLN A N 1
ATOM 2114 C CA . GLN A 1 293 ? -47.682 35.424 -20.709 1.00 51.91 293 GLN A CA 1
ATOM 2115 C C . GLN A 1 293 ? -47.384 36.924 -20.632 1.00 51.91 293 GLN A C 1
ATOM 2117 O O . GLN A 1 293 ? -48.271 37.689 -20.197 1.00 51.91 293 GLN A O 1
#

Sequence (293 aa):
MKRLDRKFVRLSLAVGLAALISGCGPSKPADPNAGLPPLPTGAEMGSRAGEARKLALEFELAAGELQNAPLTRQRPQLKTLFGQLTEVLPRLAGPLRTGVFNHQYAVVVQVRDQIANRPERLSDDALVDNGLLASYNALRDLSYTQFYVDEDLTKRMEALAASVGRLPLTKGVDHAIQVSDAVTATSAVLTKMAGTLYDRNKELDAGAEPSPATQPAATQPSAPPPADPAAPAPAPSAPGQPTPAPAPAPSPVPAPTEPPASPAPAPAEPAPTAPAPAEPAPATPAQTAPPGQ

Radius of gyration: 31.22 Å; chains: 1; bounding box: 98×67×80 Å